Protein AF-A0A836V1P6-F1 (afdb_monomer_lite)

Sequence (192 aa):
MSDQKVSFDSQIVNLNKYHKATKEAEIKKLKDGQREATKVSDLDTYDKNQEEIDKLEKEEPVKTVETESQPPEISAWITKNPWFNDANDERGGVAEGVWKSCLNKNPTWTNSQVLAHVDSRIESLYPTTPTNPRRSQSNLSENNTSTTRRSNKGLTMNDLTAEERDNWNSFGSELFKTEAEFLKAVSATRGK

pLDDT: mean 70.01, std 13.61, range [39.16, 90.75]

Radius of gyration: 32.18 Å; chains: 1; bounding box: 50×69×87 Å

Structure (mmCIF, N/CA/C/O backbone):
data_AF-A0A836V1P6-F1
#
_entry.id   AF-A0A836V1P6-F1
#
loop_
_atom_site.group_PDB
_atom_site.id
_atom_site.type_symbol
_atom_site.label_atom_id
_atom_site.label_alt_id
_atom_site.label_comp_id
_atom_site.label_asym_id
_atom_site.label_entity_id
_atom_site.label_seq_id
_atom_site.pdbx_PDB_ins_code
_atom_site.Cartn_x
_atom_site.Cartn_y
_atom_site.Cartn_z
_atom_site.occupancy
_atom_site.B_iso_or_equiv
_atom_site.auth_seq_id
_atom_site.auth_comp_id
_atom_site.auth_asym_id
_atom_site.auth_atom_id
_atom_site.pdbx_PDB_model_num
ATOM 1 N N . MET A 1 1 ? 23.128 -3.255 -2.909 1.00 42.56 1 MET A N 1
ATOM 2 C CA . MET A 1 1 ? 22.657 -2.973 -1.531 1.00 42.56 1 MET A CA 1
ATOM 3 C C . MET A 1 1 ? 21.521 -1.932 -1.499 1.00 42.56 1 MET A C 1
ATOM 5 O O . MET A 1 1 ? 21.343 -1.275 -0.483 1.00 42.56 1 MET A O 1
ATOM 9 N N . SER A 1 2 ? 20.713 -1.804 -2.565 1.00 48.88 2 SER A N 1
ATOM 10 C CA . SER A 1 2 ? 19.691 -0.741 -2.673 1.00 48.88 2 SER A CA 1
ATOM 11 C C . SER A 1 2 ? 18.248 -1.263 -2.780 1.00 48.88 2 SER A C 1
ATOM 13 O O . SER A 1 2 ? 17.324 -0.505 -2.511 1.00 48.88 2 SER A O 1
ATOM 15 N N . ASP A 1 3 ? 18.041 -2.557 -3.060 1.00 43.34 3 ASP A N 1
ATOM 16 C CA . ASP A 1 3 ? 16.702 -3.176 -3.139 1.00 43.34 3 ASP A CA 1
ATOM 17 C C . ASP A 1 3 ? 16.054 -3.435 -1.766 1.00 43.34 3 ASP A C 1
ATOM 19 O O . ASP A 1 3 ? 14.832 -3.450 -1.644 1.00 43.34 3 ASP A O 1
ATOM 23 N N . GLN A 1 4 ? 16.848 -3.557 -0.694 1.00 39.50 4 GLN A N 1
ATOM 24 C CA . GLN A 1 4 ? 16.314 -3.736 0.666 1.00 39.50 4 GLN A CA 1
ATOM 25 C C . GLN A 1 4 ? 15.655 -2.470 1.232 1.00 39.50 4 GLN A C 1
ATOM 27 O O . GLN A 1 4 ? 14.747 -2.583 2.048 1.00 39.50 4 GLN A O 1
ATOM 32 N N . LYS A 1 5 ? 16.064 -1.269 0.797 1.00 44.66 5 LYS A N 1
ATOM 33 C CA . LYS A 1 5 ? 15.485 -0.012 1.305 1.00 44.66 5 LYS A CA 1
ATOM 34 C C . LYS A 1 5 ? 14.089 0.268 0.738 1.00 44.66 5 LYS A C 1
ATOM 36 O O . LYS A 1 5 ? 13.222 0.712 1.474 1.00 44.66 5 LYS A O 1
ATOM 41 N N . VAL A 1 6 ? 13.835 -0.078 -0.529 1.00 46.75 6 VAL A N 1
ATOM 42 C CA . VAL A 1 6 ? 12.521 0.127 -1.174 1.00 46.75 6 VAL A CA 1
ATOM 43 C C . VAL A 1 6 ? 11.456 -0.821 -0.607 1.00 46.75 6 VAL A C 1
ATOM 45 O O . VAL A 1 6 ? 10.314 -0.414 -0.402 1.00 46.75 6 VAL A O 1
ATOM 48 N N . SER A 1 7 ? 11.847 -2.059 -0.275 1.00 47.28 7 SER A N 1
ATOM 49 C CA . SER A 1 7 ? 11.008 -2.986 0.495 1.00 47.28 7 SER A CA 1
ATOM 50 C C . SER A 1 7 ? 10.706 -2.443 1.890 1.00 47.28 7 SER A C 1
ATOM 52 O O . SER A 1 7 ? 9.590 -2.602 2.362 1.00 47.28 7 SER A O 1
ATOM 54 N N . PHE A 1 8 ? 11.677 -1.802 2.544 1.00 41.00 8 PHE A N 1
ATOM 55 C CA . PHE A 1 8 ? 11.534 -1.311 3.911 1.00 41.00 8 PHE A CA 1
ATOM 56 C C . PHE A 1 8 ? 10.591 -0.109 4.001 1.00 41.00 8 PHE A C 1
ATOM 58 O O . PHE A 1 8 ? 9.704 -0.116 4.843 1.00 41.00 8 PHE A O 1
ATOM 65 N N . ASP A 1 9 ? 10.691 0.864 3.094 1.00 50.38 9 ASP A N 1
ATOM 66 C CA . ASP A 1 9 ? 9.803 2.036 3.106 1.00 50.38 9 ASP A CA 1
ATOM 67 C C . ASP A 1 9 ? 8.351 1.659 2.767 1.00 50.38 9 ASP A C 1
ATOM 69 O O . ASP A 1 9 ? 7.416 2.107 3.431 1.00 50.38 9 ASP A O 1
ATOM 73 N N . SER A 1 10 ? 8.141 0.763 1.793 1.00 57.38 10 SER A N 1
ATOM 74 C CA . SER A 1 10 ? 6.805 0.224 1.487 1.00 57.38 10 SER A CA 1
ATOM 75 C C . SER A 1 10 ? 6.254 -0.619 2.643 1.00 57.38 10 SER A C 1
ATOM 77 O O . SER A 1 10 ? 5.077 -0.516 2.996 1.00 57.38 10 SER A O 1
ATOM 79 N N . GLN A 1 11 ? 7.114 -1.405 3.292 1.00 51.62 11 GLN A N 1
ATOM 80 C CA . GLN A 1 11 ? 6.760 -2.182 4.473 1.00 51.62 11 GLN A CA 1
ATOM 81 C C . GLN A 1 11 ? 6.433 -1.277 5.664 1.00 51.62 11 GLN A C 1
ATOM 83 O O . GLN A 1 11 ? 5.465 -1.565 6.349 1.00 51.62 11 GLN A O 1
ATOM 88 N N . ILE A 1 12 ? 7.133 -0.156 5.868 1.00 59.44 12 ILE A N 1
ATOM 89 C CA . ILE A 1 12 ? 6.812 0.841 6.901 1.00 59.44 12 ILE A CA 1
ATOM 90 C C . ILE A 1 12 ? 5.464 1.503 6.619 1.00 59.44 12 ILE A C 1
ATOM 92 O O . ILE A 1 12 ? 4.644 1.619 7.524 1.00 59.44 12 ILE A O 1
ATOM 96 N N . VAL A 1 13 ? 5.190 1.907 5.376 1.00 63.31 13 VAL A N 1
ATOM 97 C CA . VAL A 1 13 ? 3.904 2.530 5.018 1.00 63.31 13 VAL A CA 1
ATOM 98 C C . VAL A 1 13 ? 2.746 1.546 5.208 1.00 63.31 13 VAL A C 1
ATOM 100 O O . VAL A 1 13 ? 1.712 1.908 5.774 1.00 63.31 13 VAL A O 1
ATOM 103 N N . ASN A 1 14 ? 2.922 0.291 4.794 1.00 69.06 14 ASN A N 1
ATOM 104 C CA . ASN A 1 14 ? 1.918 -0.756 4.985 1.00 69.06 14 ASN A CA 1
ATOM 105 C C . ASN A 1 14 ? 1.753 -1.134 6.461 1.00 69.06 14 ASN A C 1
ATOM 107 O O . ASN A 1 14 ? 0.630 -1.354 6.910 1.00 69.06 14 ASN A O 1
ATOM 111 N N . LEU A 1 15 ? 2.841 -1.146 7.229 1.00 64.06 15 LEU A N 1
ATOM 112 C CA . LEU A 1 15 ? 2.825 -1.409 8.663 1.00 64.06 15 LEU A CA 1
ATOM 113 C C . LEU A 1 15 ? 2.129 -0.270 9.420 1.00 64.06 15 LEU A C 1
ATOM 115 O O . LEU A 1 15 ? 1.276 -0.531 10.258 1.00 64.06 15 LEU A O 1
ATOM 119 N N . ASN A 1 16 ? 2.381 0.988 9.056 1.00 70.06 16 ASN A N 1
ATOM 120 C CA . ASN A 1 16 ? 1.680 2.149 9.609 1.00 70.06 16 ASN A CA 1
ATOM 121 C C . ASN A 1 16 ? 0.180 2.119 9.280 1.00 70.06 16 ASN A C 1
ATOM 123 O O . ASN A 1 16 ? -0.645 2.404 10.148 1.00 70.06 16 ASN A O 1
ATOM 127 N N . LYS A 1 17 ? -0.196 1.725 8.053 1.00 70.31 17 LYS A N 1
ATOM 128 C CA . LYS A 1 17 ? -1.606 1.500 7.684 1.00 70.31 17 LYS A CA 1
ATOM 129 C C . LYS A 1 17 ? -2.234 0.376 8.505 1.00 70.31 17 LYS A C 1
ATOM 131 O O . LYS A 1 17 ? -3.354 0.541 8.980 1.00 70.31 17 LYS A O 1
ATOM 136 N N . TYR A 1 18 ? -1.520 -0.732 8.695 1.00 69.12 18 TYR A N 1
ATOM 137 C CA . TYR A 1 18 ? -1.975 -1.847 9.519 1.00 69.12 18 TYR A CA 1
ATOM 138 C C . TYR A 1 18 ? -2.174 -1.419 10.978 1.00 69.12 18 TYR A C 1
ATOM 140 O O . TYR A 1 18 ? -3.260 -1.612 11.509 1.00 69.12 18 TYR A O 1
ATOM 148 N N . HIS A 1 19 ? -1.193 -0.748 11.591 1.00 72.44 19 HIS A N 1
ATOM 149 C CA . HIS A 1 19 ? -1.292 -0.235 12.961 1.00 72.44 19 HIS A CA 1
ATOM 150 C C . HIS A 1 19 ? -2.437 0.763 13.139 1.00 72.44 19 HIS A C 1
ATOM 152 O O . HIS A 1 19 ? -3.154 0.716 14.138 1.00 72.44 19 HIS A O 1
ATOM 158 N N . LYS A 1 20 ? -2.655 1.646 12.157 1.00 75.00 20 LYS A N 1
ATOM 159 C CA . LYS A 1 20 ? -3.799 2.561 12.169 1.00 75.00 20 LYS A CA 1
ATOM 160 C C . LYS A 1 20 ? -5.123 1.794 12.111 1.00 75.00 20 LYS A C 1
ATOM 162 O O . LYS A 1 20 ? -6.006 2.056 12.920 1.00 75.00 20 LYS A O 1
ATOM 167 N N . ALA A 1 21 ? -5.239 0.813 11.216 1.00 73.75 21 ALA A N 1
ATOM 168 C CA . ALA A 1 21 ? -6.447 0.004 11.072 1.00 73.75 21 ALA A CA 1
ATOM 169 C C . ALA A 1 21 ? -6.738 -0.859 12.314 1.00 73.75 21 ALA A C 1
ATOM 171 O O . ALA A 1 21 ? -7.895 -0.975 12.720 1.00 73.75 21 ALA A O 1
ATOM 172 N N . THR A 1 22 ? -5.716 -1.439 12.954 1.00 76.50 22 THR A N 1
ATOM 173 C CA . THR A 1 22 ? -5.892 -2.212 14.194 1.00 76.50 22 THR A CA 1
ATOM 174 C C . THR A 1 22 ? -6.332 -1.320 15.346 1.00 76.50 22 THR A C 1
ATOM 176 O O . THR A 1 22 ? -7.266 -1.672 16.061 1.00 76.50 22 THR A O 1
ATOM 179 N N . LYS A 1 23 ? -5.725 -0.135 15.471 1.00 80.00 23 LYS A N 1
ATOM 180 C CA . LYS A 1 23 ? -6.075 0.858 16.489 1.00 80.00 23 LYS A CA 1
ATOM 181 C C . LYS A 1 23 ? -7.509 1.366 16.319 1.00 80.00 23 LYS A C 1
ATOM 183 O O . LYS A 1 23 ? -8.264 1.427 17.282 1.00 80.00 23 LYS A O 1
ATOM 188 N N . GLU A 1 24 ? -7.919 1.670 15.088 1.00 81.12 24 GLU A N 1
ATOM 189 C CA . GLU A 1 24 ? -9.301 2.060 14.778 1.00 81.12 24 GLU A CA 1
ATOM 190 C C . GLU A 1 24 ? -10.302 0.937 15.096 1.00 81.12 24 GLU A C 1
ATOM 192 O O . GLU A 1 24 ? -11.375 1.201 15.645 1.00 81.12 24 GLU A O 1
ATOM 197 N N . ALA A 1 25 ? -9.956 -0.320 14.798 1.00 81.81 25 ALA A N 1
ATOM 198 C CA . ALA A 1 25 ? -10.795 -1.471 15.128 1.00 81.81 25 ALA A CA 1
ATOM 199 C C . ALA A 1 25 ? -10.933 -1.683 16.646 1.00 81.81 25 ALA A C 1
ATOM 201 O O . ALA A 1 25 ? -12.008 -2.052 17.119 1.00 81.81 25 ALA A O 1
ATOM 202 N N . GLU A 1 26 ? -9.871 -1.438 17.409 1.00 83.50 26 GLU A N 1
ATOM 203 C CA . GLU A 1 26 ? -9.852 -1.564 18.867 1.00 83.50 26 GLU A CA 1
ATOM 204 C C . GLU A 1 26 ? -10.645 -0.444 19.551 1.00 83.50 26 GLU A C 1
ATOM 206 O O . GLU A 1 26 ? -11.535 -0.728 20.352 1.00 83.50 26 GLU A O 1
ATOM 211 N N . ILE A 1 27 ? -10.457 0.810 19.123 1.00 86.25 27 ILE A N 1
ATOM 212 C CA . ILE A 1 27 ? -11.280 1.948 19.569 1.00 86.25 27 ILE A CA 1
ATOM 213 C C . ILE A 1 27 ? -12.761 1.692 19.273 1.00 86.25 27 ILE A C 1
ATOM 215 O O . ILE A 1 27 ? -13.625 1.999 20.094 1.00 86.25 27 ILE A O 1
ATOM 219 N N . LYS A 1 28 ? -13.084 1.109 18.112 1.00 88.38 28 LYS A N 1
ATOM 220 C CA . LYS A 1 28 ? -14.469 0.769 17.769 1.00 88.38 28 LYS A CA 1
ATOM 221 C C . LYS A 1 28 ? -15.060 -0.255 18.742 1.00 88.38 28 LYS A C 1
ATOM 223 O O . LYS A 1 28 ? -16.174 -0.045 19.210 1.00 88.38 28 LYS A O 1
ATOM 228 N N . LYS A 1 29 ? -14.314 -1.310 19.090 1.00 87.50 29 LYS A N 1
ATOM 229 C CA . LYS A 1 29 ? -14.752 -2.306 20.083 1.00 87.50 29 LYS A CA 1
ATOM 230 C C . LYS A 1 29 ? -14.987 -1.681 21.458 1.00 87.50 29 LYS A C 1
ATOM 232 O O . LYS A 1 29 ? -16.004 -1.971 22.079 1.00 87.50 29 LYS A O 1
ATOM 237 N N . LEU A 1 30 ? -14.092 -0.800 21.905 1.00 87.12 30 LEU A N 1
ATOM 238 C CA . LEU A 1 30 ? -14.241 -0.099 23.184 1.00 87.12 30 LEU A CA 1
ATOM 239 C C . LEU A 1 30 ? -15.463 0.831 23.183 1.00 87.12 30 LEU A C 1
ATOM 241 O O . LEU A 1 30 ? -16.217 0.851 24.152 1.00 87.12 30 LEU A O 1
ATOM 245 N N . LYS A 1 31 ? -15.734 1.530 22.071 1.00 88.50 31 LYS A N 1
ATOM 246 C CA . LYS A 1 31 ? -16.947 2.354 21.901 1.00 88.50 31 LYS A CA 1
ATOM 247 C C . LYS A 1 31 ? -18.231 1.522 21.891 1.00 88.50 31 LYS A C 1
ATOM 249 O O . LYS A 1 31 ? -19.251 1.968 22.417 1.00 88.50 31 LYS A O 1
ATOM 254 N N . ASP A 1 32 ? -18.203 0.327 21.311 1.00 88.94 32 ASP A N 1
ATOM 255 C CA . ASP A 1 32 ? -19.335 -0.601 21.372 1.00 88.94 32 ASP A CA 1
ATOM 256 C C . ASP A 1 32 ? -19.550 -1.103 22.814 1.00 88.94 32 ASP A C 1
ATOM 258 O O . ASP A 1 32 ? -20.680 -1.076 23.305 1.00 88.94 32 ASP A O 1
ATOM 262 N N . GLY A 1 33 ? -18.470 -1.417 23.539 1.00 84.75 33 GLY A N 1
ATOM 263 C CA . GLY A 1 33 ? -18.502 -1.753 24.967 1.00 84.75 33 GLY A CA 1
ATOM 264 C C . GLY A 1 33 ? -19.035 -0.618 25.851 1.00 84.75 33 GLY A C 1
ATOM 265 O O . GLY A 1 33 ? -19.834 -0.864 26.752 1.00 84.75 33 GLY A O 1
ATOM 266 N N . GLN A 1 34 ? -18.698 0.642 25.555 1.00 87.44 34 GLN A N 1
ATOM 267 C CA . GLN A 1 34 ? -19.295 1.806 26.225 1.00 87.44 34 GLN A CA 1
ATOM 268 C C . GLN A 1 34 ? -20.806 1.872 26.017 1.00 87.44 34 GLN A C 1
ATOM 270 O O . GLN A 1 34 ? -21.544 2.112 26.967 1.00 87.44 34 GLN A O 1
ATOM 275 N N . ARG A 1 35 ? -21.288 1.628 24.792 1.00 87.12 35 ARG A N 1
ATOM 276 C CA . ARG A 1 35 ? -22.732 1.620 24.504 1.00 87.12 35 ARG A CA 1
ATOM 277 C C . ARG A 1 35 ? -23.457 0.520 25.273 1.00 87.12 35 ARG A C 1
ATOM 279 O O . ARG A 1 35 ? -24.616 0.710 25.635 1.00 87.12 35 ARG A O 1
ATOM 286 N N . GLU A 1 36 ? -22.817 -0.622 25.499 1.00 87.25 36 GLU A N 1
ATOM 287 C CA . GLU A 1 36 ? -23.360 -1.699 26.331 1.00 87.25 36 GLU A CA 1
ATOM 288 C C . GLU A 1 36 ? -23.355 -1.328 27.817 1.00 87.25 36 GLU A C 1
ATOM 290 O O . GLU A 1 36 ? -24.392 -1.449 28.470 1.00 87.25 36 GLU A O 1
ATOM 295 N N . ALA A 1 37 ? -22.254 -0.769 28.318 1.00 86.00 37 ALA A N 1
ATOM 296 C CA . ALA A 1 37 ? -22.139 -0.255 29.681 1.00 86.00 37 ALA A CA 1
ATOM 297 C C . ALA A 1 37 ? -23.210 0.807 29.992 1.00 86.00 37 ALA A C 1
ATOM 299 O O . ALA A 1 37 ? -23.892 0.727 31.013 1.00 86.00 37 ALA A O 1
ATOM 300 N N . THR A 1 38 ? -23.467 1.739 29.065 1.00 86.44 38 THR A N 1
ATOM 301 C CA . THR A 1 38 ? -24.538 2.740 29.207 1.00 86.44 38 THR A CA 1
ATOM 302 C C . THR A 1 38 ? -25.929 2.101 29.267 1.00 86.44 38 THR A C 1
ATOM 304 O O . THR A 1 38 ? -26.783 2.581 30.007 1.00 86.44 38 THR A O 1
ATOM 307 N N . LYS A 1 39 ? -26.182 1.006 28.531 1.00 88.44 39 LYS A N 1
ATOM 308 C CA . LYS A 1 39 ? -27.478 0.297 28.577 1.00 88.44 39 LYS A CA 1
ATOM 309 C C . L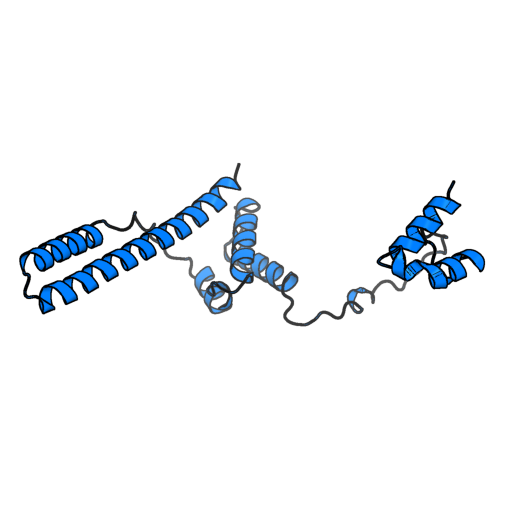YS A 1 39 ? -27.719 -0.390 29.917 1.00 88.44 39 LYS A C 1
ATOM 311 O O . LYS A 1 39 ? -28.860 -0.448 30.365 1.00 88.44 39 LYS A O 1
ATOM 316 N N . VAL A 1 40 ? -26.664 -0.922 30.530 1.00 90.75 40 VAL A N 1
ATOM 317 C CA . VAL A 1 40 ? -26.725 -1.592 31.841 1.00 90.75 40 VAL A CA 1
ATOM 318 C C . VAL A 1 40 ? -26.529 -0.589 32.991 1.00 90.75 40 VAL A C 1
ATOM 320 O O . VAL A 1 40 ? -26.672 -0.940 34.157 1.00 90.75 40 VAL A O 1
ATOM 323 N N . SER A 1 41 ? -26.295 0.688 32.666 1.00 89.31 41 SER A N 1
ATOM 324 C CA . SER A 1 41 ? -26.022 1.769 33.616 1.00 89.31 41 SER A CA 1
ATOM 325 C C . SER A 1 41 ? -24.785 1.510 34.491 1.00 89.31 41 SER A C 1
ATOM 327 O O . SER A 1 41 ? -24.714 1.968 35.632 1.00 89.31 41 SER A O 1
ATOM 329 N N . ASP A 1 42 ? -23.811 0.782 33.944 1.00 89.94 42 ASP A N 1
ATOM 330 C CA . ASP A 1 42 ? -22.525 0.487 34.570 1.00 89.94 42 ASP A CA 1
ATOM 331 C C . ASP A 1 42 ? -21.532 1.612 34.239 1.00 89.94 42 ASP A C 1
ATOM 333 O O . ASP A 1 42 ? -20.947 1.671 33.157 1.00 89.94 42 ASP A O 1
ATOM 337 N N . LEU A 1 43 ? -21.393 2.553 35.173 1.00 86.12 43 LEU A N 1
ATOM 338 C CA . LEU A 1 43 ? -20.515 3.716 35.019 1.00 86.12 43 LEU A CA 1
ATOM 339 C C . LEU A 1 43 ? -19.029 3.350 35.132 1.00 86.12 43 LEU A C 1
ATOM 341 O O . LEU A 1 43 ? -18.199 3.966 34.474 1.00 86.12 43 LEU A O 1
ATOM 345 N N . ASP A 1 44 ? -18.691 2.318 35.907 1.00 88.31 44 ASP A N 1
ATOM 346 C CA . ASP A 1 44 ? -17.298 1.939 36.164 1.00 88.31 44 ASP A CA 1
ATOM 347 C C . ASP A 1 44 ? -16.655 1.317 34.912 1.00 88.31 44 ASP A C 1
ATOM 349 O O . ASP A 1 44 ? -15.508 1.602 34.566 1.00 88.31 44 ASP A O 1
ATOM 353 N N . THR A 1 45 ? -17.411 0.508 34.165 1.00 83.56 45 THR A N 1
ATOM 354 C CA . THR A 1 45 ? -16.958 -0.010 32.860 1.00 83.56 45 THR A CA 1
ATOM 355 C C . THR A 1 45 ? -16.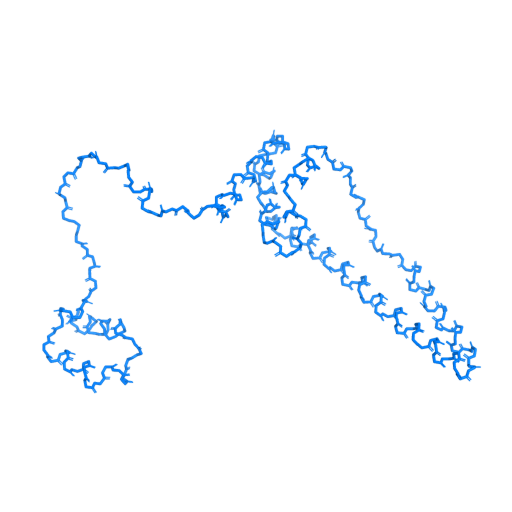940 1.062 31.772 1.00 83.56 45 THR A C 1
ATOM 357 O O . THR A 1 45 ? -16.069 1.031 30.901 1.00 83.56 45 THR A O 1
ATOM 360 N N . TYR A 1 46 ? -17.856 2.031 31.822 1.00 88.25 46 TYR A N 1
ATOM 361 C CA . TYR A 1 46 ? -17.860 3.161 30.895 1.00 88.25 46 TYR A CA 1
ATOM 362 C C . TYR A 1 46 ? -16.598 4.020 31.046 1.00 88.25 46 TYR A C 1
ATOM 364 O O . TYR A 1 46 ? -15.924 4.287 30.046 1.00 88.25 46 TYR A O 1
ATOM 372 N N . ASP A 1 47 ? -16.253 4.388 32.284 1.00 88.19 47 ASP A N 1
ATOM 373 C CA . ASP A 1 47 ? -15.081 5.212 32.592 1.00 88.19 47 ASP A CA 1
ATOM 374 C C . ASP A 1 47 ? -13.780 4.484 32.219 1.00 88.19 47 ASP A C 1
ATOM 376 O O . ASP A 1 47 ? -12.920 5.062 31.555 1.00 88.19 47 ASP A O 1
ATOM 380 N N . LYS A 1 48 ? -13.674 3.179 32.516 1.00 90.12 48 LYS A N 1
ATOM 381 C CA . LYS A 1 48 ? -12.530 2.343 32.097 1.00 90.12 48 LYS A CA 1
ATOM 382 C C . LYS A 1 48 ? -12.351 2.313 30.580 1.00 90.12 48 LYS A C 1
ATOM 384 O O . LYS A 1 48 ? -11.249 2.545 30.087 1.00 90.12 48 LYS A O 1
ATOM 389 N N . ASN A 1 49 ? -13.433 2.076 29.836 1.00 86.88 49 ASN A N 1
ATOM 390 C CA . ASN A 1 49 ? -13.380 2.066 28.375 1.00 86.88 49 ASN A CA 1
ATOM 391 C C . ASN A 1 49 ? -13.027 3.454 27.814 1.00 86.88 49 ASN A C 1
ATOM 393 O O . ASN A 1 49 ? -12.339 3.540 26.798 1.00 86.88 49 ASN A O 1
ATOM 397 N N . GLN A 1 50 ? -13.466 4.540 28.466 1.00 87.88 50 GLN A N 1
ATOM 398 C CA . GLN A 1 50 ? -13.118 5.903 28.057 1.00 87.88 50 GLN A CA 1
ATOM 399 C C . GLN A 1 50 ? -11.632 6.195 28.273 1.00 87.88 50 GLN A C 1
ATOM 401 O O . GLN A 1 50 ? -10.981 6.716 27.372 1.00 87.88 50 GLN A O 1
ATOM 406 N N . GLU A 1 51 ? -11.074 5.822 29.425 1.00 89.88 51 GLU A N 1
ATOM 407 C CA . GLU A 1 51 ? -9.640 5.969 29.685 1.00 89.88 51 GLU A CA 1
ATOM 408 C C . GLU A 1 51 ? -8.786 5.184 28.684 1.00 89.88 51 GLU A C 1
ATOM 410 O O . GLU A 1 51 ? -7.708 5.634 28.294 1.00 89.88 51 GLU A O 1
ATOM 415 N N . GLU A 1 52 ? -9.246 4.004 28.270 1.00 85.50 52 GLU A N 1
ATOM 416 C CA . GLU A 1 52 ? -8.535 3.159 27.313 1.00 85.50 52 GLU A CA 1
ATOM 417 C C . GLU A 1 52 ? -8.606 3.720 25.886 1.00 85.50 52 GLU A C 1
ATOM 419 O O . GLU A 1 52 ? -7.592 3.740 25.187 1.00 85.50 52 GLU A O 1
ATOM 424 N N . ILE A 1 53 ? -9.748 4.296 25.490 1.00 86.31 53 ILE A N 1
ATOM 425 C CA . ILE A 1 53 ? -9.864 5.073 24.245 1.00 86.31 53 ILE A CA 1
ATOM 426 C C . ILE A 1 53 ? -8.925 6.280 24.278 1.00 86.31 53 ILE A C 1
ATOM 428 O O . ILE A 1 53 ? -8.186 6.487 23.319 1.00 86.31 53 ILE A O 1
ATOM 432 N N . ASP A 1 54 ? -8.904 7.043 25.371 1.00 86.12 54 ASP A N 1
ATOM 433 C CA . ASP A 1 54 ? -8.053 8.228 25.505 1.00 86.12 54 ASP A CA 1
ATOM 434 C C . ASP A 1 54 ? -6.560 7.867 25.477 1.00 86.12 54 ASP A C 1
ATOM 436 O O . ASP A 1 54 ? -5.753 8.607 24.908 1.00 86.12 54 ASP A O 1
ATOM 440 N N . LYS A 1 55 ? -6.172 6.735 26.080 1.00 85.75 55 LYS A N 1
ATOM 441 C CA . LYS A 1 55 ? -4.800 6.203 26.013 1.00 85.75 55 LYS A CA 1
ATOM 442 C C . LYS A 1 55 ? -4.438 5.814 24.590 1.00 85.75 55 LYS A C 1
ATOM 444 O O . LYS A 1 55 ? -3.402 6.260 24.104 1.00 85.75 55 LYS A O 1
ATOM 449 N N . LEU A 1 56 ? -5.301 5.053 23.917 1.00 80.75 56 LEU A N 1
ATOM 450 C CA . LEU A 1 56 ? -5.085 4.686 22.525 1.00 80.75 56 LEU A CA 1
ATOM 451 C C . LEU A 1 56 ? -4.994 5.950 21.669 1.00 80.75 56 LEU A C 1
ATOM 453 O O . LEU A 1 56 ? -4.008 6.116 20.970 1.00 80.75 56 LEU A O 1
ATOM 457 N N . GLU A 1 57 ? -5.923 6.901 21.746 1.00 79.00 57 GLU A N 1
ATOM 458 C CA . GLU A 1 57 ? -5.864 8.144 20.962 1.00 79.00 57 GLU A CA 1
ATOM 459 C C . GLU A 1 57 ? -4.594 8.974 21.233 1.00 79.00 57 GLU A C 1
ATOM 461 O O . GLU A 1 57 ? -4.012 9.490 20.275 1.00 79.00 57 GLU A O 1
ATOM 466 N N . LYS A 1 58 ? -4.111 9.032 22.485 1.00 77.88 58 LYS A N 1
ATOM 467 C CA . LYS A 1 58 ? -2.864 9.725 22.869 1.00 77.88 58 LYS A CA 1
ATOM 468 C C . LYS A 1 58 ? -1.578 9.004 22.477 1.00 77.88 58 LYS A C 1
ATOM 470 O O . LYS A 1 58 ? -0.545 9.666 22.398 1.00 77.88 58 LYS A O 1
ATOM 475 N N . GLU A 1 59 ? -1.601 7.695 22.232 1.00 70.75 59 GLU A N 1
ATOM 476 C CA . GLU A 1 59 ? -0.475 7.009 21.594 1.00 70.75 59 GLU A CA 1
ATOM 477 C C . GLU A 1 59 ? -0.351 7.521 20.153 1.00 70.75 59 GLU A C 1
ATOM 479 O O . GLU A 1 59 ? -0.990 7.012 19.228 1.00 70.75 59 GLU A O 1
ATOM 484 N N . GLU A 1 60 ? 0.409 8.604 19.973 1.00 55.78 60 GLU A N 1
ATOM 485 C CA . GLU A 1 60 ? 0.603 9.253 18.680 1.00 55.78 60 GLU A CA 1
ATOM 486 C C . GLU A 1 60 ? 1.013 8.228 17.612 1.00 55.78 60 GLU A C 1
ATOM 488 O O . GLU A 1 60 ? 1.822 7.331 17.881 1.00 55.78 60 GLU A O 1
ATOM 493 N N . PRO A 1 61 ? 0.493 8.346 16.375 1.00 54.22 61 PRO A N 1
ATOM 494 C CA . PRO A 1 61 ? 1.034 7.569 15.276 1.00 54.22 61 PRO A CA 1
ATOM 495 C C . PRO A 1 61 ? 2.523 7.899 15.163 1.00 54.22 61 PRO A C 1
ATOM 497 O O . PRO A 1 61 ? 2.896 9.070 15.104 1.00 54.22 61 PRO A O 1
ATOM 500 N N . VAL A 1 62 ? 3.365 6.862 15.141 1.00 50.16 62 VAL A N 1
ATOM 501 C CA . VAL A 1 62 ? 4.797 6.951 14.830 1.00 50.16 62 VAL A CA 1
ATOM 502 C C . VAL A 1 62 ? 4.989 7.998 13.735 1.00 50.16 62 VAL A C 1
ATOM 504 O O . VAL A 1 62 ? 4.464 7.804 12.639 1.00 50.16 62 VAL A O 1
ATOM 507 N N . LYS A 1 63 ? 5.662 9.110 14.082 1.00 44.19 63 LYS A N 1
ATOM 508 C CA . LYS A 1 63 ? 5.944 10.286 13.240 1.00 44.19 63 LYS A CA 1
ATOM 509 C C . LYS A 1 63 ? 5.716 9.998 11.757 1.00 44.19 63 LYS A C 1
ATOM 511 O O . LYS A 1 63 ? 6.565 9.398 11.098 1.00 44.19 63 LYS A O 1
ATOM 516 N N . THR A 1 64 ? 4.580 10.445 11.230 1.00 45.09 64 THR A N 1
ATOM 517 C CA . THR A 1 64 ? 4.434 10.641 9.791 1.00 45.09 64 THR A CA 1
ATOM 518 C C . THR A 1 64 ? 5.567 11.557 9.362 1.00 45.09 64 THR A C 1
ATOM 520 O O . THR A 1 64 ? 5.625 12.703 9.803 1.00 45.09 64 THR A O 1
ATOM 523 N N . VAL A 1 65 ? 6.495 11.035 8.562 1.00 45.16 65 VAL A N 1
ATOM 524 C CA . VAL A 1 65 ? 7.489 11.850 7.868 1.00 45.16 65 VAL A CA 1
ATOM 525 C C . VAL A 1 65 ? 6.694 12.892 7.087 1.00 45.16 65 VAL A C 1
ATOM 527 O O . VAL A 1 65 ? 5.909 12.536 6.206 1.00 45.16 65 VAL A O 1
ATOM 530 N N . GLU A 1 66 ? 6.813 14.157 7.492 1.00 42.78 66 GLU A N 1
ATOM 531 C CA . GLU A 1 66 ? 6.281 15.297 6.757 1.00 42.78 66 GLU A CA 1
ATOM 532 C C . GLU A 1 66 ? 6.668 15.131 5.292 1.00 42.78 66 GLU A C 1
ATOM 534 O O . GLU A 1 66 ? 7.841 14.995 4.946 1.00 42.78 66 GLU A O 1
ATOM 539 N N . THR A 1 67 ? 5.657 15.071 4.432 1.00 45.12 67 THR A N 1
ATOM 540 C CA . THR A 1 67 ? 5.856 15.116 2.992 1.00 45.12 67 THR A CA 1
ATOM 541 C C . THR A 1 67 ? 6.400 16.502 2.686 1.00 45.12 67 THR A C 1
ATOM 543 O O . THR A 1 67 ? 5.650 17.476 2.666 1.00 45.12 67 THR A O 1
ATOM 546 N N . GLU A 1 68 ? 7.720 16.597 2.524 1.00 45.97 68 GLU A N 1
ATOM 547 C CA . GLU A 1 68 ? 8.388 17.773 1.982 1.00 45.97 68 GLU A CA 1
ATOM 548 C C . GLU A 1 68 ? 7.600 18.255 0.760 1.00 45.97 68 GLU A C 1
ATOM 550 O O . GLU A 1 68 ? 7.286 17.465 -0.134 1.00 45.97 68 GLU A O 1
ATOM 555 N N . SER A 1 69 ? 7.231 19.539 0.768 1.00 47.44 69 SER A N 1
ATOM 556 C CA . SER A 1 69 ? 6.518 20.241 -0.302 1.00 47.44 69 SER A CA 1
ATOM 557 C C . SER A 1 69 ? 6.917 19.711 -1.683 1.00 47.44 69 SER A C 1
ATOM 559 O O . SER A 1 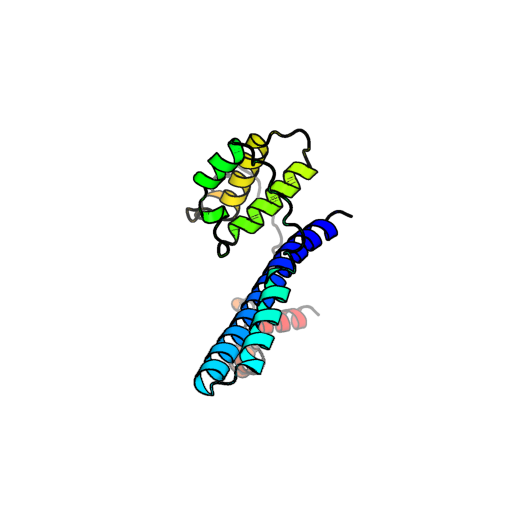69 ? 7.999 20.026 -2.180 1.00 47.44 69 SER A O 1
ATOM 561 N N . GLN A 1 70 ? 6.045 18.911 -2.306 1.00 57.50 70 GLN A N 1
ATOM 562 C CA . GLN A 1 70 ? 6.314 18.333 -3.619 1.00 57.50 70 GLN A CA 1
ATOM 563 C C . GLN A 1 70 ? 6.620 19.452 -4.632 1.00 57.50 70 GLN A C 1
ATOM 565 O O . GLN A 1 70 ? 5.873 20.433 -4.701 1.00 57.50 70 GLN A O 1
ATOM 570 N N . PRO A 1 71 ? 7.689 19.322 -5.441 1.00 64.50 71 PRO A N 1
ATOM 571 C CA . PRO A 1 71 ? 7.989 20.260 -6.513 1.00 64.50 71 PRO A CA 1
ATOM 572 C C . PRO A 1 71 ? 6.768 20.484 -7.426 1.00 64.50 71 PRO A C 1
ATOM 574 O O . PRO A 1 71 ? 6.087 19.513 -7.771 1.00 64.50 71 PRO A O 1
ATOM 577 N N . PRO A 1 72 ? 6.507 21.724 -7.884 1.00 69.31 72 PRO A N 1
ATOM 578 C CA . PRO A 1 72 ? 5.319 22.054 -8.683 1.00 69.31 72 PRO A CA 1
ATOM 579 C C . PRO A 1 72 ? 5.244 21.291 -10.017 1.00 69.31 72 PRO A C 1
ATOM 581 O O . PRO A 1 72 ? 4.169 21.111 -10.582 1.00 69.31 72 PRO A O 1
ATOM 584 N N . GLU A 1 73 ? 6.379 20.804 -10.523 1.00 67.81 73 GLU A N 1
ATOM 585 C CA . GLU A 1 73 ? 6.433 19.964 -11.724 1.00 67.81 73 GLU A CA 1
ATOM 586 C C . GLU A 1 73 ? 5.770 18.595 -11.506 1.00 67.81 73 GLU A C 1
ATOM 588 O O . GLU A 1 73 ? 5.106 18.071 -12.399 1.00 67.81 73 GLU A O 1
ATOM 593 N N . ILE A 1 74 ? 5.906 18.036 -10.300 1.00 66.69 74 ILE A N 1
ATOM 594 C CA . ILE A 1 74 ? 5.369 16.718 -9.951 1.00 66.69 74 ILE A CA 1
ATOM 595 C C . ILE A 1 74 ? 3.856 16.814 -9.740 1.00 66.69 74 ILE A C 1
ATOM 597 O O . ILE A 1 74 ? 3.114 15.976 -10.246 1.00 66.69 74 ILE A O 1
ATOM 601 N N . SER A 1 75 ? 3.368 17.870 -9.084 1.00 70.31 75 SER A N 1
ATOM 602 C CA . SER A 1 75 ? 1.924 18.080 -8.897 1.00 70.31 75 SER A CA 1
ATOM 603 C C . SER A 1 75 ? 1.189 18.313 -10.223 1.00 70.31 75 SER A C 1
ATOM 605 O O . SER A 1 75 ? 0.102 17.766 -10.437 1.00 70.31 75 SER A O 1
ATOM 607 N N . ALA A 1 76 ? 1.802 19.048 -11.157 1.00 75.62 76 ALA A N 1
ATOM 608 C CA . ALA A 1 76 ? 1.267 19.234 -12.504 1.00 75.62 76 ALA A CA 1
ATOM 609 C C . ALA A 1 76 ? 1.191 17.915 -13.294 1.00 75.62 76 ALA A C 1
ATOM 611 O O . ALA A 1 76 ? 0.249 17.707 -14.060 1.00 75.62 76 ALA A O 1
ATOM 612 N N . TRP A 1 77 ? 2.155 17.012 -13.104 1.00 76.31 77 TRP A N 1
ATOM 613 C CA . TRP A 1 77 ? 2.159 15.697 -13.745 1.00 76.31 77 TRP A CA 1
ATOM 614 C C . TRP A 1 77 ? 1.128 14.741 -13.137 1.00 76.31 77 TRP A C 1
ATOM 616 O O . TRP A 1 77 ? 0.376 14.116 -13.880 1.00 76.31 77 TRP A O 1
ATOM 626 N N . ILE A 1 78 ? 1.001 14.709 -11.808 1.00 73.12 78 ILE A N 1
ATOM 627 C CA . ILE A 1 78 ? -0.033 13.929 -11.105 1.00 73.12 78 ILE A CA 1
ATOM 628 C C . ILE A 1 78 ? -1.437 14.371 -11.544 1.00 73.12 78 ILE A C 1
ATOM 630 O O . ILE A 1 78 ? -2.313 13.542 -11.770 1.00 73.12 78 ILE A O 1
ATOM 634 N N . THR A 1 79 ? -1.644 15.676 -11.747 1.00 75.12 79 THR A N 1
ATOM 635 C CA . THR A 1 79 ? -2.924 16.212 -12.244 1.00 75.12 79 THR A CA 1
ATOM 636 C C . THR A 1 79 ? -3.240 15.730 -13.667 1.00 75.12 79 THR A C 1
ATOM 638 O O . THR A 1 79 ? -4.400 15.492 -13.996 1.00 75.12 79 THR A O 1
ATOM 641 N N . LYS A 1 80 ? -2.220 15.559 -14.518 1.00 76.12 80 LYS A N 1
ATOM 642 C CA . LYS A 1 80 ? -2.367 15.022 -15.883 1.00 76.12 80 LYS A CA 1
ATOM 643 C C . LYS A 1 80 ? -2.532 13.502 -15.916 1.00 76.12 80 LYS A C 1
ATOM 645 O O . LYS A 1 80 ? -3.083 12.985 -16.883 1.00 76.12 80 LYS A O 1
ATOM 650 N N . ASN A 1 81 ? -2.097 12.807 -14.867 1.00 75.81 81 ASN A N 1
ATOM 651 C CA . ASN A 1 81 ? -2.096 11.352 -14.759 1.00 75.81 81 ASN A CA 1
ATOM 652 C C . ASN A 1 81 ? -2.866 10.880 -13.508 1.00 75.81 81 ASN A C 1
ATOM 654 O O . ASN A 1 81 ? -2.250 10.415 -12.548 1.00 75.81 81 ASN A O 1
ATOM 658 N N . PRO A 1 82 ? -4.216 10.945 -13.504 1.00 75.50 82 PRO A N 1
ATOM 659 C CA . PRO A 1 82 ? -5.029 10.583 -12.336 1.00 75.50 82 PRO A CA 1
ATOM 660 C C . PRO A 1 82 ? -4.849 9.129 -11.883 1.00 75.50 82 PRO A C 1
ATOM 662 O O . PRO A 1 82 ? -4.979 8.837 -10.696 1.00 75.50 82 PRO A O 1
ATOM 665 N N . TRP A 1 83 ? -4.501 8.239 -12.820 1.00 75.75 83 TRP A N 1
ATOM 666 C CA . TRP A 1 83 ? -4.201 6.828 -12.565 1.00 75.75 83 TRP A CA 1
ATOM 667 C C . TRP A 1 83 ? -3.020 6.627 -11.604 1.00 75.75 83 TRP A C 1
ATOM 669 O O . TRP A 1 83 ? -2.899 5.570 -11.000 1.00 75.75 83 TRP A O 1
ATOM 679 N N . PHE A 1 84 ? -2.155 7.629 -11.415 1.00 70.38 84 PHE A N 1
ATOM 680 C CA . PHE A 1 84 ? -1.016 7.525 -10.502 1.00 70.38 84 PHE A CA 1
ATOM 681 C C . PHE A 1 84 ? -1.434 7.463 -9.024 1.00 70.38 84 PHE A C 1
ATOM 683 O O . PHE A 1 84 ? -0.767 6.811 -8.226 1.00 70.38 84 PHE A O 1
ATOM 690 N N . ASN A 1 85 ? -2.541 8.120 -8.656 1.00 69.44 85 ASN A N 1
ATOM 691 C CA . ASN A 1 85 ? -3.053 8.131 -7.281 1.00 69.44 85 ASN A CA 1
ATOM 692 C C . ASN A 1 85 ? -4.066 7.010 -7.002 1.00 69.44 85 ASN A C 1
ATOM 694 O O . ASN A 1 85 ? -4.517 6.869 -5.863 1.00 69.44 85 ASN A O 1
ATOM 698 N N . ASP A 1 86 ? -4.457 6.241 -8.019 1.00 71.06 86 ASP A N 1
ATOM 699 C CA . ASP A 1 86 ? -5.368 5.120 -7.832 1.00 71.06 86 ASP A CA 1
ATOM 700 C C . ASP A 1 86 ? -4.593 3.918 -7.286 1.00 71.06 86 ASP A C 1
ATOM 702 O O . ASP A 1 86 ? -3.707 3.369 -7.937 1.00 71.06 86 ASP A O 1
ATOM 706 N N . ALA A 1 87 ? -4.941 3.493 -6.072 1.00 62.97 87 ALA A N 1
ATOM 707 C CA . ALA A 1 87 ? -4.315 2.345 -5.424 1.00 62.97 87 ALA A CA 1
ATOM 708 C C . ALA A 1 87 ? -4.594 1.015 -6.149 1.00 62.97 87 ALA A C 1
ATOM 710 O O . ALA A 1 87 ? -3.917 0.027 -5.869 1.00 62.97 87 ALA A O 1
ATOM 711 N N . ASN A 1 88 ? -5.584 0.979 -7.047 1.00 63.44 88 ASN A N 1
ATOM 712 C CA . ASN A 1 88 ? -5.938 -0.204 -7.828 1.00 63.44 88 ASN A CA 1
ATOM 713 C C . ASN A 1 88 ? -5.288 -0.227 -9.219 1.00 63.44 88 ASN A C 1
ATOM 715 O O . ASN A 1 88 ? -5.420 -1.232 -9.917 1.00 63.44 88 ASN A O 1
ATOM 719 N N . ASP A 1 89 ? -4.605 0.845 -9.639 1.00 70.06 89 ASP A N 1
ATOM 720 C CA . ASP A 1 89 ? -3.944 0.899 -10.942 1.00 70.06 89 ASP A CA 1
ATOM 721 C C . ASP A 1 89 ? -2.468 0.485 -10.824 1.00 70.06 89 ASP A C 1
ATOM 723 O O . ASP A 1 89 ? -1.633 1.143 -10.197 1.00 70.06 89 ASP A O 1
ATOM 727 N N . GLU A 1 90 ? -2.125 -0.627 -11.474 1.00 75.50 90 GLU A N 1
ATOM 728 C CA . GLU A 1 90 ? -0.775 -1.200 -11.494 1.00 75.50 90 GLU A CA 1
ATOM 729 C C . GLU A 1 90 ? 0.272 -0.244 -12.097 1.00 75.50 90 GLU A C 1
ATOM 731 O O . GLU A 1 90 ? 1.472 -0.361 -11.820 1.00 75.50 90 GLU A O 1
ATOM 736 N N . ARG A 1 91 ? -0.160 0.743 -12.896 1.00 76.25 91 ARG A N 1
ATOM 737 C CA . ARG A 1 91 ? 0.716 1.758 -13.498 1.00 76.25 91 ARG A CA 1
ATOM 738 C C . ARG A 1 91 ? 1.397 2.629 -12.452 1.00 76.25 91 ARG A C 1
ATOM 740 O O . ARG A 1 91 ? 2.544 3.014 -12.675 1.00 76.25 91 ARG A O 1
ATOM 747 N N . GLY A 1 92 ? 0.745 2.908 -11.319 1.00 71.81 92 GLY A N 1
ATOM 748 C CA . GLY A 1 92 ? 1.305 3.745 -10.252 1.00 71.81 92 GLY A CA 1
ATOM 749 C C . GLY A 1 92 ? 2.597 3.160 -9.675 1.00 71.81 92 GLY A C 1
ATOM 750 O O . GLY A 1 92 ? 3.632 3.829 -9.634 1.00 71.81 92 GLY A O 1
ATOM 751 N N . GLY A 1 93 ? 2.581 1.867 -9.336 1.00 73.62 93 GLY A N 1
ATOM 752 C CA . GLY A 1 93 ? 3.762 1.171 -8.811 1.00 73.62 93 GLY A CA 1
ATOM 753 C C . GLY A 1 93 ? 4.897 1.052 -9.834 1.00 73.62 93 GLY A C 1
ATOM 754 O O . GLY A 1 93 ? 6.074 1.204 -9.497 1.00 73.62 93 GLY A O 1
ATOM 755 N N . VAL A 1 94 ? 4.560 0.838 -11.111 1.00 76.69 94 VAL A N 1
ATOM 756 C CA . VAL A 1 94 ? 5.550 0.791 -12.200 1.00 76.69 94 VAL A CA 1
ATOM 757 C C . VAL A 1 94 ? 6.188 2.164 -12.424 1.00 76.69 94 VAL A C 1
ATOM 759 O O . VAL A 1 94 ? 7.410 2.252 -12.564 1.00 76.69 94 VAL A O 1
ATOM 762 N N . ALA A 1 95 ? 5.389 3.232 -12.419 1.00 75.69 95 ALA A N 1
ATOM 763 C CA . ALA A 1 95 ? 5.852 4.609 -12.561 1.00 75.69 95 ALA A CA 1
ATOM 764 C C . ALA A 1 95 ? 6.886 4.970 -11.490 1.00 75.69 95 ALA A C 1
ATOM 766 O O . ALA A 1 95 ? 7.966 5.474 -11.802 1.00 75.69 95 ALA A O 1
ATOM 767 N N . GLU A 1 96 ? 6.582 4.646 -10.233 1.00 77.56 96 GLU A N 1
ATOM 768 C CA . GLU A 1 96 ? 7.459 4.906 -9.095 1.00 77.56 96 GLU A CA 1
ATOM 769 C C . GLU A 1 96 ? 8.773 4.112 -9.188 1.00 77.56 96 GLU A C 1
ATOM 771 O O . GLU A 1 96 ? 9.857 4.645 -8.929 1.00 77.56 96 GLU A O 1
ATOM 776 N N . GLY A 1 97 ? 8.708 2.849 -9.620 1.00 77.19 97 GLY A N 1
ATOM 777 C CA . GLY A 1 97 ? 9.896 2.025 -9.851 1.00 77.19 97 GLY A CA 1
ATOM 778 C C . GLY A 1 97 ? 10.813 2.601 -10.935 1.00 77.19 97 GLY A C 1
ATOM 779 O O . GLY A 1 97 ? 12.036 2.651 -10.765 1.00 77.19 97 GLY A O 1
ATOM 780 N N . VAL A 1 98 ? 10.234 3.093 -12.033 1.00 79.00 98 VAL A N 1
ATOM 781 C CA . VAL A 1 98 ? 10.986 3.734 -13.124 1.00 79.00 98 VAL A CA 1
ATOM 782 C C . VAL A 1 98 ? 11.575 5.066 -12.664 1.00 79.00 98 VAL A C 1
ATOM 784 O O . VAL A 1 98 ? 12.757 5.307 -12.907 1.00 79.00 98 VAL A O 1
ATOM 787 N N . TRP A 1 99 ? 10.807 5.880 -11.938 1.00 75.19 99 TRP A N 1
ATOM 788 C CA . TRP A 1 99 ? 11.259 7.142 -11.348 1.00 75.19 99 TRP A CA 1
ATOM 789 C C . TRP A 1 99 ? 12.504 6.945 -10.478 1.00 75.19 99 TRP A C 1
ATOM 791 O O . TRP A 1 99 ? 13.553 7.546 -10.724 1.00 75.19 99 TRP A O 1
ATOM 801 N N . LYS A 1 100 ? 12.429 6.019 -9.513 1.00 72.88 100 LYS A N 1
ATOM 802 C CA . LYS A 1 100 ? 13.548 5.680 -8.621 1.00 72.88 100 LYS A CA 1
ATOM 803 C C . LYS A 1 100 ? 14.742 5.126 -9.396 1.00 72.88 100 LYS A C 1
ATOM 805 O O . LYS A 1 100 ? 15.881 5.505 -9.127 1.00 72.88 100 LYS A O 1
ATOM 810 N N . SER A 1 101 ? 14.508 4.258 -10.385 1.00 76.12 101 SER A N 1
ATOM 811 C CA . SER A 1 101 ? 15.597 3.742 -11.219 1.00 76.12 101 SER A CA 1
ATOM 812 C C . SER A 1 101 ? 16.269 4.842 -12.042 1.00 76.12 101 SER A C 1
ATOM 814 O O . SER A 1 101 ? 17.476 4.748 -12.258 1.00 76.12 101 SER A O 1
ATOM 816 N N . CYS A 1 102 ? 15.527 5.834 -12.530 1.00 77.25 102 CYS A N 1
ATOM 817 C CA . CYS A 1 102 ? 16.078 6.938 -13.308 1.00 77.25 102 CYS A CA 1
ATOM 818 C C . CYS A 1 102 ? 16.883 7.897 -12.438 1.00 77.25 102 CYS A C 1
ATOM 820 O O . CYS A 1 102 ? 17.993 8.235 -12.829 1.00 77.25 102 CYS A O 1
ATOM 822 N N . LEU A 1 103 ? 16.397 8.253 -11.247 1.00 73.00 103 LEU A N 1
ATOM 823 C CA . LEU A 1 103 ? 17.150 9.093 -10.309 1.00 73.00 103 LEU A CA 1
ATOM 824 C C . LEU A 1 103 ? 18.447 8.423 -9.839 1.00 73.00 103 LEU A C 1
ATOM 826 O O . LEU A 1 103 ? 19.488 9.071 -9.770 1.00 73.00 103 LEU A O 1
ATOM 830 N N . ASN A 1 104 ? 18.415 7.111 -9.583 1.00 72.69 104 ASN A N 1
ATOM 831 C CA . ASN A 1 104 ? 19.610 6.363 -9.183 1.00 72.69 104 ASN A CA 1
ATOM 832 C C . ASN A 1 104 ? 20.645 6.245 -10.312 1.00 72.69 104 ASN A C 1
ATOM 834 O O . ASN A 1 104 ? 21.845 6.252 -10.049 1.00 72.69 104 ASN A O 1
ATOM 838 N N . LYS A 1 105 ? 20.196 6.088 -11.563 1.00 73.00 105 LYS A N 1
ATOM 839 C CA . LYS A 1 105 ? 21.087 5.954 -12.728 1.00 73.00 105 LYS A CA 1
ATOM 840 C C . LYS A 1 105 ? 21.587 7.302 -13.236 1.00 73.00 105 LYS A C 1
ATOM 842 O O . LYS A 1 105 ? 22.704 7.378 -13.732 1.00 73.00 105 LYS A O 1
ATOM 847 N N . ASN A 1 106 ? 20.768 8.340 -13.103 1.00 68.44 106 ASN A N 1
ATOM 848 C CA . ASN A 1 106 ? 21.018 9.672 -13.629 1.00 68.44 106 ASN A CA 1
ATOM 849 C C . ASN A 1 106 ? 20.713 10.734 -12.558 1.00 68.44 106 ASN A C 1
ATOM 851 O O . ASN A 1 106 ? 19.698 11.428 -12.639 1.00 68.44 106 ASN A O 1
ATOM 855 N N . PRO A 1 107 ? 21.601 10.902 -11.563 1.00 68.31 107 PRO A N 1
ATOM 856 C CA . PRO A 1 107 ? 21.410 11.864 -10.475 1.00 68.31 107 PRO A CA 1
ATOM 857 C C . PRO A 1 107 ? 21.471 13.334 -10.930 1.00 68.31 107 PRO A C 1
ATOM 859 O O . PRO A 1 107 ? 21.178 14.232 -10.150 1.00 68.31 107 PRO A O 1
ATOM 862 N N . THR A 1 108 ? 21.865 13.595 -12.179 1.00 71.50 108 THR A N 1
ATOM 863 C CA . THR A 1 108 ? 21.939 14.934 -12.784 1.00 71.50 108 THR A CA 1
ATOM 864 C C . THR A 1 108 ? 20.689 15.324 -13.571 1.00 71.50 108 THR A C 1
ATOM 866 O O . THR A 1 108 ? 20.624 16.440 -14.085 1.00 71.50 108 THR A O 1
ATOM 869 N N . TRP A 1 109 ? 19.715 14.422 -13.718 1.00 70.00 109 TRP A N 1
ATOM 870 C CA . TRP A 1 109 ? 18.501 14.707 -14.480 1.00 70.00 109 TRP A CA 1
ATOM 871 C C . TRP A 1 109 ? 17.534 15.568 -13.678 1.00 70.00 109 TRP A C 1
ATOM 873 O O . TRP A 1 109 ? 17.339 15.373 -12.480 1.00 70.00 109 TRP A O 1
ATOM 883 N N . THR A 1 110 ? 16.908 16.522 -14.362 1.00 73.31 110 THR A N 1
ATOM 884 C CA . THR A 1 110 ? 15.858 17.345 -13.761 1.00 73.31 110 THR A CA 1
ATOM 885 C C . THR A 1 110 ? 14.571 16.537 -13.609 1.00 73.31 110 THR A C 1
ATOM 887 O O . THR A 1 110 ? 14.313 15.608 -14.376 1.00 73.31 110 THR A O 1
ATOM 890 N N . ASN A 1 111 ? 13.729 16.909 -12.643 1.00 67.56 111 ASN A N 1
ATOM 891 C CA . ASN A 1 111 ? 12.467 16.214 -12.371 1.00 67.56 111 ASN A CA 1
ATOM 892 C C . ASN A 1 111 ? 11.603 16.081 -13.637 1.00 67.56 111 ASN A C 1
ATOM 894 O O . ASN A 1 111 ? 11.155 14.985 -13.956 1.00 67.56 111 ASN A O 1
ATOM 898 N N . SER A 1 112 ? 11.471 17.150 -14.425 1.00 70.75 112 SER A N 1
ATOM 899 C CA . SER A 1 112 ? 10.812 17.129 -15.739 1.00 70.75 112 SER A CA 1
ATOM 900 C C . SER A 1 112 ? 11.360 16.070 -16.721 1.00 70.75 112 SER A C 1
ATOM 902 O O . SER A 1 112 ? 10.584 15.372 -17.376 1.00 70.75 112 SER A O 1
ATOM 904 N N . GLN A 1 113 ? 12.683 15.872 -16.795 1.00 71.31 113 GLN A N 1
ATOM 905 C CA . GLN A 1 113 ? 13.293 14.849 -17.664 1.00 71.31 113 GLN A CA 1
ATOM 906 C C . GLN A 1 113 ? 12.999 13.428 -17.180 1.00 71.31 113 GLN A C 1
ATOM 908 O O . GLN A 1 113 ? 12.756 12.528 -17.987 1.00 71.31 113 GLN A O 1
ATOM 913 N N . VAL A 1 114 ? 12.993 13.226 -15.862 1.00 75.44 114 VAL A N 1
ATOM 914 C CA . VAL A 1 114 ? 12.631 11.938 -15.267 1.00 75.44 114 VAL A CA 1
ATOM 915 C C . VAL A 1 114 ? 11.150 11.638 -15.519 1.00 75.44 114 VAL A C 1
ATOM 917 O O . VAL A 1 114 ? 10.828 10.514 -15.900 1.00 75.44 114 VAL A O 1
ATOM 920 N N . LEU A 1 115 ? 10.262 12.634 -15.399 1.00 77.56 115 LEU A N 1
ATOM 921 C CA . LEU A 1 115 ? 8.819 12.475 -15.636 1.00 77.56 115 LEU A CA 1
ATOM 922 C C . LEU A 1 115 ? 8.542 12.068 -17.089 1.00 77.56 115 LEU A C 1
ATOM 924 O O . LEU A 1 115 ? 7.811 11.112 -17.328 1.00 77.56 115 LEU A O 1
ATOM 928 N N . ALA A 1 116 ? 9.205 12.710 -18.056 1.00 77.31 116 ALA A N 1
ATOM 929 C CA . ALA A 1 116 ? 9.080 12.354 -19.471 1.00 77.31 116 ALA A CA 1
ATOM 930 C C . ALA A 1 116 ? 9.541 10.912 -19.765 1.00 77.31 116 ALA A C 1
ATOM 932 O O . ALA A 1 116 ? 8.945 10.207 -20.582 1.00 77.31 116 ALA A O 1
ATOM 933 N N . HIS A 1 117 ? 10.593 10.448 -19.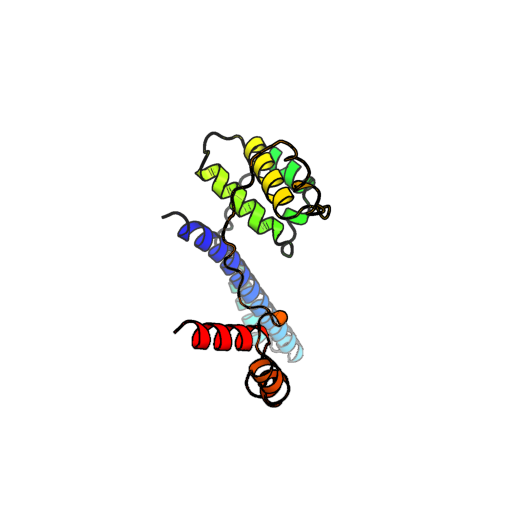084 1.00 77.06 117 HIS A N 1
ATOM 934 C CA . HIS A 1 117 ? 11.062 9.070 -19.215 1.00 77.06 117 HIS A CA 1
ATOM 935 C C . HIS A 1 117 ? 10.093 8.067 -18.569 1.00 77.06 117 HIS A C 1
ATOM 937 O O . HIS A 1 117 ? 9.893 6.969 -19.094 1.00 77.06 117 HIS A O 1
ATOM 943 N N . VAL A 1 118 ? 9.479 8.431 -17.440 1.00 79.75 118 VAL A N 1
ATOM 944 C CA . VAL A 1 118 ? 8.425 7.635 -16.801 1.00 79.75 118 VAL A CA 1
ATOM 945 C C . VAL A 1 118 ? 7.216 7.507 -17.729 1.00 79.75 118 VAL A C 1
ATOM 947 O O . VAL A 1 118 ? 6.783 6.383 -17.977 1.00 79.75 118 VAL A O 1
ATOM 950 N N . ASP A 1 119 ? 6.751 8.607 -18.326 1.00 79.62 119 ASP A N 1
ATOM 951 C CA . ASP A 1 119 ? 5.626 8.604 -19.272 1.00 79.62 119 ASP A CA 1
ATOM 952 C C . ASP A 1 119 ? 5.895 7.699 -20.478 1.00 79.62 119 ASP A C 1
ATOM 954 O O . ASP A 1 119 ? 5.102 6.804 -20.771 1.00 79.62 119 ASP A O 1
ATOM 958 N N . SER A 1 120 ? 7.057 7.844 -21.125 1.00 82.00 120 SER A N 1
ATOM 959 C CA . SER A 1 120 ? 7.434 7.000 -22.267 1.00 82.00 120 SER A CA 1
ATOM 960 C C . SER A 1 120 ? 7.486 5.513 -21.898 1.00 82.00 120 SER A C 1
ATOM 962 O O . SER A 1 120 ? 7.091 4.642 -22.681 1.00 82.00 120 SER A O 1
ATOM 964 N N . ARG A 1 121 ? 7.946 5.197 -20.682 1.00 81.62 121 ARG A N 1
ATOM 965 C CA . ARG A 1 121 ? 8.022 3.813 -20.217 1.00 81.62 121 ARG A CA 1
ATOM 966 C C . ARG A 1 121 ? 6.643 3.227 -19.932 1.00 81.62 121 ARG A C 1
ATOM 968 O O . ARG A 1 121 ? 6.426 2.056 -20.233 1.00 81.62 121 ARG A O 1
ATOM 975 N N . ILE A 1 122 ? 5.731 4.019 -19.381 1.00 80.88 122 ILE A N 1
ATOM 976 C CA . ILE A 1 122 ? 4.360 3.592 -19.086 1.00 80.88 122 ILE A CA 1
ATOM 977 C C . ILE A 1 122 ? 3.559 3.447 -20.370 1.00 80.88 122 ILE A C 1
ATOM 979 O O . ILE A 1 122 ? 2.874 2.445 -20.522 1.00 80.88 122 ILE A O 1
ATOM 983 N N . GLU A 1 123 ? 3.704 4.359 -21.327 1.00 82.44 123 GLU A N 1
ATOM 984 C CA . GLU A 1 123 ? 3.056 4.254 -22.636 1.00 82.44 123 GLU A CA 1
ATOM 985 C C . GLU A 1 123 ? 3.544 3.027 -23.423 1.00 82.44 123 GLU A C 1
ATOM 987 O O . GLU A 1 123 ? 2.755 2.341 -24.071 1.00 82.44 123 GLU A O 1
ATOM 992 N N . SER A 1 124 ? 4.830 2.677 -23.302 1.00 80.69 124 SER A N 1
ATOM 993 C CA . SER A 1 124 ? 5.370 1.444 -23.886 1.00 80.69 124 SER A CA 1
ATOM 994 C C . SER A 1 124 ? 4.811 0.172 -23.241 1.00 80.69 124 SER A C 1
ATOM 996 O O . SER A 1 124 ? 4.746 -0.857 -23.914 1.00 80.69 124 SER A O 1
ATOM 998 N N . LEU A 1 125 ? 4.494 0.204 -21.946 1.00 78.00 125 LEU A N 1
ATOM 999 C CA . LEU A 1 125 ? 3.985 -0.952 -21.199 1.00 78.00 125 LEU A CA 1
ATOM 1000 C C . LEU A 1 125 ? 2.462 -1.074 -21.291 1.00 78.00 125 LEU A C 1
ATOM 1002 O O . LEU A 1 125 ? 1.933 -2.180 -21.344 1.00 78.00 125 LEU A O 1
ATOM 1006 N N . TYR A 1 126 ? 1.777 0.062 -21.364 1.00 76.38 126 TYR A N 1
ATOM 1007 C CA . TYR A 1 126 ? 0.329 0.186 -21.406 1.00 76.38 126 TYR A CA 1
ATOM 1008 C C . TYR A 1 126 ? -0.085 1.048 -22.602 1.00 76.38 126 TYR A C 1
ATOM 1010 O O . TYR A 1 126 ? -0.595 2.159 -22.422 1.00 76.38 126 TYR A O 1
ATOM 1018 N N . PRO A 1 127 ? 0.127 0.559 -23.838 1.00 75.31 127 PRO A N 1
ATOM 1019 C CA . PRO A 1 127 ? -0.287 1.291 -25.018 1.00 75.31 127 PRO A CA 1
ATOM 1020 C C . PRO A 1 127 ? -1.809 1.449 -24.999 1.00 75.31 127 PRO A C 1
ATOM 1022 O O . PRO A 1 127 ? -2.562 0.476 -24.965 1.00 75.31 127 PRO A O 1
ATOM 1025 N N . THR A 1 128 ? -2.269 2.696 -25.037 1.00 67.31 128 THR A N 1
ATOM 1026 C CA . THR A 1 128 ? -3.697 3.062 -25.036 1.00 67.31 128 THR A CA 1
ATOM 1027 C C . THR A 1 128 ? -4.421 2.621 -26.307 1.00 67.31 128 THR A C 1
ATOM 1029 O O . THR A 1 128 ? -5.647 2.558 -26.336 1.00 67.31 128 THR A O 1
ATOM 1032 N N . THR A 1 129 ? -3.671 2.272 -27.354 1.00 60.62 129 THR A N 1
ATOM 1033 C CA . THR A 1 129 ? -4.196 1.741 -28.612 1.00 60.62 129 THR A CA 1
ATOM 1034 C C . THR A 1 129 ? -3.561 0.374 -28.875 1.00 60.62 129 THR A C 1
ATOM 1036 O O . THR A 1 129 ? -2.332 0.275 -28.812 1.00 60.62 129 THR A O 1
ATOM 1039 N N . PRO A 1 130 ? -4.330 -0.683 -29.203 1.00 56.84 130 PRO A N 1
ATOM 1040 C CA . PRO A 1 130 ? -3.750 -1.966 -29.578 1.00 56.84 130 PRO A CA 1
ATOM 1041 C C . PRO A 1 130 ? -2.883 -1.777 -30.827 1.00 56.84 130 PRO A C 1
ATOM 1043 O O . PRO A 1 130 ? -3.379 -1.594 -31.940 1.00 56.84 130 PRO A O 1
ATOM 1046 N N . THR A 1 131 ? -1.562 -1.786 -30.643 1.00 56.31 131 THR A N 1
ATOM 1047 C CA . THR A 1 131 ? -0.617 -1.757 -31.759 1.00 56.31 131 THR A CA 1
ATOM 1048 C C . THR A 1 131 ? -0.781 -3.058 -32.527 1.00 56.31 131 THR A C 1
ATOM 1050 O O . THR A 1 131 ? -0.467 -4.132 -32.022 1.00 56.31 131 THR A O 1
ATOM 1053 N N . ASN A 1 132 ? -1.301 -2.963 -33.753 1.00 57.03 132 ASN A N 1
ATOM 1054 C CA . ASN A 1 132 ? -1.404 -4.097 -34.659 1.00 57.03 132 ASN A CA 1
ATOM 1055 C C . ASN A 1 132 ? 0.009 -4.680 -34.885 1.00 57.03 132 ASN A C 1
ATOM 1057 O O . ASN A 1 132 ? 0.840 -4.008 -35.507 1.00 57.03 132 ASN A O 1
ATOM 1061 N N . PRO A 1 133 ? 0.294 -5.916 -34.434 1.00 60.84 133 PRO A N 1
ATOM 1062 C CA . PRO A 1 133 ? 1.631 -6.510 -34.489 1.00 60.84 133 PRO A CA 1
ATOM 1063 C C . PRO A 1 133 ? 2.154 -6.704 -35.921 1.00 60.84 133 PRO A C 1
ATOM 1065 O O . PRO A 1 133 ? 3.346 -6.917 -36.117 1.00 60.84 133 PRO A O 1
ATOM 1068 N N . ARG A 1 134 ? 1.298 -6.583 -36.946 1.00 57.69 134 ARG A N 1
ATOM 1069 C CA . ARG A 1 134 ? 1.717 -6.606 -38.356 1.00 57.69 134 ARG A CA 1
ATOM 1070 C C . ARG A 1 134 ? 2.370 -5.303 -38.832 1.00 57.69 134 ARG A C 1
ATOM 1072 O O . ARG A 1 134 ? 3.013 -5.308 -39.876 1.00 57.69 134 ARG A O 1
ATOM 1079 N N . ARG A 1 135 ? 2.234 -4.192 -38.097 1.00 58.94 135 ARG A N 1
ATOM 1080 C CA . ARG A 1 135 ? 2.761 -2.876 -38.512 1.00 58.94 135 ARG A CA 1
ATOM 1081 C C . ARG A 1 135 ? 4.257 -2.701 -38.222 1.00 58.94 135 ARG A C 1
ATOM 1083 O O . ARG A 1 135 ? 4.911 -1.929 -38.907 1.00 58.94 135 ARG A O 1
ATOM 1090 N N . SER A 1 136 ? 4.826 -3.445 -37.271 1.00 58.97 136 SER A N 1
ATOM 1091 C CA . SER A 1 136 ? 6.280 -3.460 -37.029 1.00 58.97 136 SER A CA 1
ATOM 1092 C C . SER A 1 136 ? 7.054 -4.330 -38.029 1.00 58.97 136 SER A C 1
ATOM 1094 O O . SER A 1 136 ? 8.278 -4.261 -38.072 1.00 58.97 136 SER A O 1
ATOM 1096 N N . GLN A 1 137 ? 6.363 -5.119 -38.862 1.00 58.19 137 GLN A N 1
ATOM 1097 C CA . GLN A 1 137 ? 6.985 -5.922 -39.922 1.00 58.19 137 GLN A CA 1
ATOM 1098 C C . GLN A 1 137 ? 7.110 -5.190 -41.267 1.00 58.19 137 GLN A C 1
ATOM 1100 O O . GLN A 1 137 ? 7.660 -5.754 -42.209 1.00 58.19 137 GLN A O 1
ATOM 1105 N N . SER A 1 138 ? 6.625 -3.952 -41.398 1.00 53.97 138 SER A N 1
ATOM 1106 C CA . SER A 1 138 ? 6.496 -3.302 -42.709 1.00 53.97 138 SER A CA 1
ATOM 1107 C C . SER A 1 138 ? 7.669 -2.412 -43.129 1.00 53.97 138 SER A C 1
ATOM 1109 O O . SER A 1 138 ? 7.459 -1.548 -43.966 1.00 53.97 138 SER A O 1
ATOM 1111 N N . ASN A 1 139 ? 8.880 -2.612 -42.600 1.00 50.56 139 ASN A N 1
ATOM 1112 C CA . ASN A 1 139 ? 10.096 -1.946 -43.087 1.00 50.56 139 ASN A CA 1
ATOM 1113 C C . ASN A 1 139 ? 11.282 -2.923 -43.090 1.00 50.56 139 ASN A C 1
ATOM 1115 O O . ASN A 1 139 ? 12.205 -2.776 -42.299 1.00 50.56 139 ASN A O 1
ATOM 1119 N N . LEU A 1 140 ? 11.250 -3.947 -43.945 1.00 48.78 140 LEU A N 1
ATOM 1120 C CA . LEU A 1 140 ? 12.465 -4.652 -44.377 1.00 48.78 140 LEU A CA 1
ATOM 1121 C C . LEU A 1 140 ? 12.216 -5.316 -45.741 1.00 48.78 140 LEU A C 1
ATOM 1123 O O . LEU A 1 140 ? 12.285 -6.530 -45.901 1.00 48.78 140 LEU A O 1
ATOM 1127 N N . SER A 1 141 ? 11.850 -4.501 -46.730 1.00 55.97 141 SER A N 1
ATOM 1128 C CA . SER A 1 141 ? 11.839 -4.916 -48.132 1.00 55.97 141 SER A CA 1
ATOM 1129 C C . SER A 1 141 ? 13.067 -4.341 -48.821 1.00 55.97 141 SER A C 1
ATOM 1131 O O . SER A 1 141 ? 12.946 -3.400 -49.593 1.00 55.97 141 SER A O 1
ATOM 1133 N N . GLU A 1 142 ? 14.241 -4.908 -48.548 1.00 46.19 142 GLU A N 1
ATOM 1134 C CA . GLU A 1 142 ? 15.341 -4.837 -49.507 1.00 46.19 142 GLU A CA 1
ATOM 1135 C C . GLU A 1 142 ? 16.315 -6.003 -49.307 1.00 46.19 142 GLU A C 1
ATOM 1137 O O . GLU A 1 142 ? 16.873 -6.200 -48.231 1.00 46.19 142 GLU A O 1
ATOM 1142 N N . ASN A 1 143 ? 16.422 -6.810 -50.366 1.00 52.16 143 ASN A N 1
ATOM 1143 C CA . ASN A 1 143 ? 17.469 -7.771 -50.704 1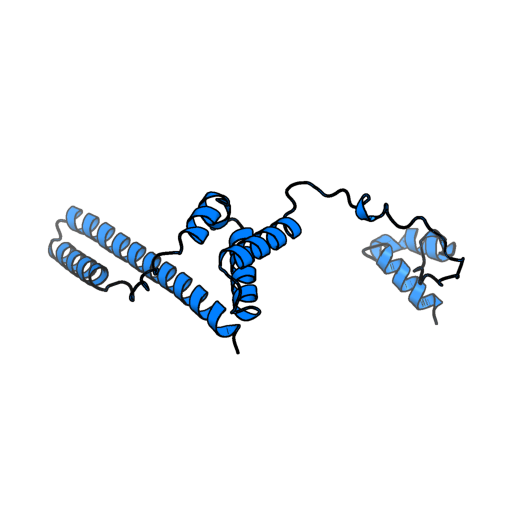.00 52.16 143 ASN A CA 1
ATOM 1144 C C . ASN A 1 143 ? 18.346 -8.325 -49.569 1.00 52.16 143 ASN A C 1
ATOM 1146 O O . ASN A 1 143 ? 19.320 -7.690 -49.172 1.00 52.16 143 ASN A O 1
ATOM 1150 N N . ASN A 1 144 ? 18.181 -9.616 -49.246 1.00 39.16 144 ASN A N 1
ATOM 1151 C CA . ASN A 1 144 ? 19.356 -10.490 -49.263 1.00 39.16 144 ASN A CA 1
ATOM 1152 C C . ASN A 1 144 ? 19.024 -11.984 -49.393 1.00 39.16 144 ASN A C 1
ATOM 1154 O O . ASN A 1 144 ? 18.272 -12.547 -48.604 1.00 39.16 144 ASN A O 1
ATOM 1158 N N . THR A 1 145 ? 19.636 -12.573 -50.420 1.00 39.97 145 THR A N 1
ATOM 1159 C CA . THR A 1 145 ? 20.093 -13.961 -50.566 1.00 39.97 145 THR A CA 1
ATOM 1160 C C . THR A 1 145 ? 19.455 -15.054 -49.699 1.00 39.97 145 THR A C 1
ATOM 1162 O O . THR A 1 145 ? 19.653 -15.184 -48.491 1.00 39.97 145 THR A O 1
ATOM 1165 N N . SER A 1 146 ? 18.811 -15.971 -50.418 1.00 51.53 146 SER A N 1
ATOM 1166 C CA . SER A 1 146 ? 18.628 -17.378 -50.075 1.00 51.53 146 SER A CA 1
ATOM 1167 C C . SER A 1 146 ? 19.855 -17.976 -49.376 1.00 51.53 146 SER A C 1
ATOM 1169 O O . SER A 1 146 ? 20.834 -18.347 -50.020 1.00 51.53 146 SER A O 1
ATOM 1171 N N . THR A 1 147 ? 19.768 -18.122 -48.055 1.00 41.56 147 THR A N 1
ATOM 1172 C CA . THR A 1 147 ? 20.596 -19.053 -47.289 1.00 41.56 147 THR A CA 1
ATOM 1173 C C . THR A 1 147 ? 19.659 -19.948 -46.494 1.00 41.56 147 THR A C 1
ATOM 1175 O O . THR A 1 147 ? 18.969 -19.500 -45.578 1.00 41.56 147 THR A O 1
ATOM 1178 N N . THR A 1 148 ? 19.615 -21.218 -46.887 1.00 52.06 148 THR A N 1
ATOM 1179 C CA . THR A 1 148 ? 18.885 -22.305 -46.238 1.00 52.06 148 THR A CA 1
ATOM 1180 C C . THR A 1 148 ? 19.237 -22.371 -44.753 1.00 52.06 148 THR A C 1
ATOM 1182 O O . THR A 1 148 ? 20.240 -22.962 -44.358 1.00 52.06 148 THR A O 1
ATOM 1185 N N . ARG A 1 149 ? 18.395 -21.779 -43.900 1.00 43.09 149 ARG A N 1
ATOM 1186 C CA . ARG A 1 149 ? 18.388 -22.083 -42.470 1.00 43.09 149 ARG A CA 1
ATOM 1187 C C . ARG A 1 149 ? 17.632 -23.392 -42.304 1.00 43.09 149 ARG A C 1
ATOM 1189 O O . ARG A 1 149 ? 16.428 -23.442 -42.543 1.00 43.09 149 ARG A O 1
ATOM 1196 N N . ARG A 1 150 ? 18.340 -24.450 -41.901 1.00 49.97 150 ARG A N 1
ATOM 1197 C CA . ARG A 1 150 ? 17.721 -25.653 -41.333 1.00 49.97 150 ARG A CA 1
ATOM 1198 C C . ARG A 1 150 ? 16.820 -25.200 -40.186 1.00 49.97 150 ARG A C 1
ATOM 1200 O O . ARG A 1 150 ? 17.309 -24.838 -39.120 1.00 49.97 150 ARG A O 1
ATOM 1207 N N . SER A 1 151 ? 15.512 -25.169 -40.420 1.00 42.66 151 SER A N 1
ATOM 1208 C CA . SER A 1 151 ? 14.552 -25.046 -39.336 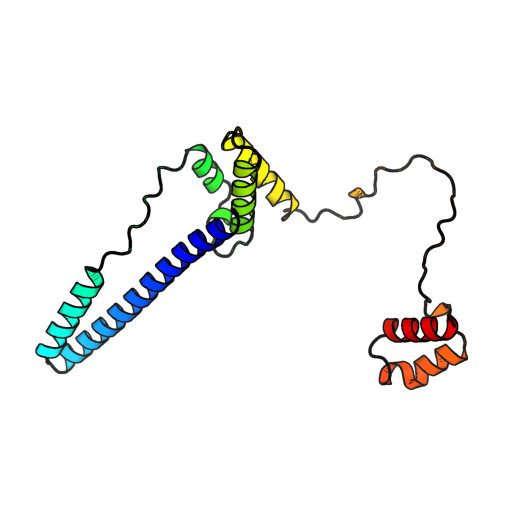1.00 42.66 151 SER A CA 1
ATOM 1209 C C . SER A 1 151 ? 14.614 -26.349 -38.551 1.00 42.66 151 SER A C 1
ATOM 1211 O O . SER A 1 151 ? 14.368 -27.408 -39.130 1.00 42.66 151 SER A O 1
ATOM 1213 N N . ASN A 1 152 ? 14.908 -26.273 -37.253 1.00 54.34 152 ASN A N 1
ATOM 1214 C CA . ASN A 1 152 ? 14.491 -27.293 -36.292 1.00 54.34 152 ASN A CA 1
ATOM 1215 C C . ASN A 1 152 ? 12.958 -27.340 -36.330 1.00 54.34 152 ASN A C 1
ATOM 1217 O O . ASN A 1 152 ? 12.276 -26.685 -35.545 1.00 54.34 152 ASN A O 1
ATOM 1221 N N . LYS A 1 153 ? 12.409 -28.022 -37.332 1.00 53.50 153 LYS A N 1
ATOM 1222 C CA . LYS A 1 153 ? 10.979 -28.233 -37.469 1.00 53.50 153 LYS A CA 1
ATOM 1223 C C . LYS A 1 153 ? 10.701 -29.513 -36.702 1.00 53.50 153 LYS A C 1
ATOM 1225 O O . LYS A 1 153 ? 11.125 -30.583 -37.125 1.00 53.50 153 LYS A O 1
ATOM 1230 N N . GLY A 1 154 ? 10.105 -29.377 -35.518 1.00 60.53 154 GLY A N 1
ATOM 1231 C CA . GLY A 1 154 ? 9.575 -30.531 -34.797 1.00 60.53 154 GLY A CA 1
ATOM 1232 C C . GLY A 1 154 ? 8.620 -31.302 -35.708 1.00 60.53 154 GLY A C 1
ATOM 1233 O O . GLY A 1 154 ? 7.971 -30.685 -36.556 1.00 60.53 154 GLY A O 1
ATOM 1234 N N . LEU A 1 155 ? 8.580 -32.631 -35.560 1.00 67.75 155 LEU A N 1
ATOM 1235 C CA . LEU A 1 155 ? 7.669 -33.487 -36.322 1.00 67.75 155 LEU A CA 1
ATOM 1236 C C . LEU A 1 155 ? 6.246 -32.940 -36.213 1.00 67.75 155 LEU A C 1
ATOM 1238 O O . LEU A 1 155 ? 5.759 -32.686 -35.110 1.00 67.75 155 LEU A O 1
ATOM 1242 N N . THR A 1 156 ? 5.596 -32.756 -37.356 1.00 72.88 156 THR A N 1
ATOM 1243 C CA . THR A 1 156 ? 4.176 -32.408 -37.420 1.00 72.88 156 THR A CA 1
ATOM 1244 C C . THR A 1 156 ? 3.350 -33.660 -37.701 1.00 72.88 156 THR A C 1
ATOM 1246 O O . THR A 1 156 ? 3.887 -34.662 -38.165 1.00 72.88 156 THR A O 1
ATOM 1249 N N . MET A 1 157 ? 2.038 -33.626 -37.454 1.00 66.12 157 MET A N 1
ATOM 1250 C CA . MET A 1 157 ? 1.151 -34.792 -37.616 1.00 66.12 157 MET A CA 1
ATOM 1251 C C . MET A 1 157 ? 1.163 -35.415 -39.029 1.00 66.12 157 MET A C 1
ATOM 1253 O O . MET A 1 157 ? 0.897 -36.605 -39.234 1.00 66.12 157 MET A O 1
ATOM 1257 N N . ASN A 1 158 ? 1.534 -34.610 -40.024 1.00 74.38 158 ASN A N 1
ATOM 1258 C CA . ASN A 1 158 ? 1.676 -35.035 -41.413 1.00 74.38 158 ASN A CA 1
ATOM 1259 C C . ASN A 1 158 ? 2.972 -35.820 -41.680 1.00 74.38 158 ASN A C 1
ATOM 1261 O O . ASN A 1 158 ? 3.037 -36.540 -42.671 1.00 74.38 158 ASN A O 1
ATOM 1265 N N . ASP A 1 159 ? 3.961 -35.732 -40.787 1.00 74.62 159 ASP A N 1
ATOM 1266 C CA . ASP A 1 159 ? 5.262 -36.410 -40.887 1.00 74.62 159 ASP A CA 1
ATOM 1267 C C . ASP A 1 159 ? 5.267 -37.799 -40.201 1.00 74.62 159 ASP A C 1
ATOM 1269 O O . ASP A 1 159 ? 6.291 -38.498 -40.179 1.00 74.62 159 ASP A O 1
ATOM 1273 N N . LEU A 1 160 ? 4.129 -38.208 -39.624 1.00 75.31 160 LEU A N 1
ATOM 1274 C CA . LEU A 1 160 ? 3.944 -39.507 -38.973 1.00 75.31 160 LEU A CA 1
ATOM 1275 C C . LEU A 1 160 ? 3.675 -40.611 -39.997 1.00 75.31 160 LEU A C 1
ATOM 1277 O O . LEU A 1 160 ? 3.030 -40.389 -41.028 1.00 75.31 160 LEU A O 1
ATOM 1281 N N . THR A 1 161 ? 4.161 -41.817 -39.699 1.00 80.56 161 THR A N 1
ATOM 1282 C CA . THR A 1 161 ? 3.835 -43.014 -40.490 1.00 80.56 161 THR A CA 1
ATOM 1283 C C . THR A 1 161 ? 2.384 -43.426 -40.249 1.00 80.56 161 THR A C 1
ATOM 1285 O O . THR A 1 161 ? 1.754 -43.005 -39.278 1.00 80.56 161 THR A O 1
ATOM 1288 N N . ALA A 1 162 ? 1.834 -44.248 -41.147 1.00 77.31 162 ALA A N 1
ATOM 1289 C CA . ALA A 1 162 ? 0.460 -44.736 -41.024 1.00 77.31 162 ALA A CA 1
ATOM 1290 C C . ALA A 1 162 ? 0.222 -45.445 -39.677 1.00 77.31 162 ALA A C 1
ATOM 1292 O O . ALA A 1 162 ? -0.753 -45.147 -39.001 1.00 77.31 162 ALA A O 1
ATOM 1293 N N . GLU A 1 163 ? 1.174 -46.272 -39.235 1.00 74.19 163 GLU A N 1
ATOM 1294 C CA . GLU A 1 163 ? 1.101 -46.990 -37.955 1.00 74.19 163 GLU A CA 1
ATOM 1295 C C . GLU A 1 163 ? 1.097 -46.051 -36.738 1.00 74.19 163 GLU A C 1
ATOM 1297 O O . GLU A 1 163 ? 0.344 -46.248 -35.790 1.00 74.19 163 GLU A O 1
ATOM 1302 N N . GLU A 1 164 ? 1.902 -44.985 -36.754 1.00 76.62 164 GLU A N 1
ATOM 1303 C CA . GLU A 1 164 ? 1.936 -44.013 -35.654 1.00 76.62 164 GLU A CA 1
ATOM 1304 C C . GLU A 1 164 ? 0.672 -43.148 -35.620 1.00 76.62 164 GLU A C 1
ATOM 1306 O O . GLU A 1 164 ? 0.194 -42.778 -34.547 1.00 76.62 164 GLU A O 1
ATOM 1311 N N . ARG A 1 165 ? 0.103 -42.849 -36.792 1.00 80.12 165 ARG A N 1
ATOM 1312 C CA . ARG A 1 165 ? -1.179 -42.151 -36.905 1.00 80.12 165 ARG A CA 1
ATOM 1313 C C . ARG A 1 165 ? -2.329 -43.021 -36.392 1.00 80.12 165 ARG A C 1
ATOM 1315 O O . ARG A 1 165 ? -3.194 -42.510 -35.684 1.00 80.12 165 ARG A O 1
ATOM 1322 N N . ASP A 1 166 ? -2.303 -44.320 -36.670 1.00 78.44 166 ASP A N 1
ATOM 1323 C CA . ASP A 1 166 ? -3.286 -45.274 -36.146 1.00 78.44 166 ASP A CA 1
ATOM 1324 C C . ASP A 1 166 ? -3.138 -45.476 -34.632 1.00 78.44 166 ASP A C 1
ATOM 1326 O O . ASP A 1 166 ? -4.142 -45.537 -33.919 1.00 78.44 166 ASP A O 1
ATOM 1330 N N . ASN A 1 167 ? -1.908 -45.464 -34.109 1.00 77.62 167 ASN A N 1
ATOM 1331 C CA . ASN A 1 167 ? -1.653 -45.477 -32.667 1.00 77.62 167 ASN A CA 1
ATOM 1332 C C . ASN A 1 167 ? -2.173 -44.210 -31.971 1.00 77.62 167 ASN A C 1
ATOM 1334 O O . ASN A 1 167 ? -2.741 -44.307 -30.882 1.00 77.62 167 ASN A O 1
ATOM 1338 N N . TRP A 1 168 ? -2.044 -43.034 -32.596 1.00 80.56 168 TRP A N 1
ATOM 1339 C CA . TRP A 1 168 ? -2.662 -41.803 -32.089 1.00 80.56 168 TRP A CA 1
ATOM 1340 C C . TRP A 1 168 ? -4.190 -41.894 -32.072 1.00 80.56 168 TRP A C 1
ATOM 1342 O O . TRP A 1 168 ? -4.816 -41.553 -31.072 1.00 80.56 168 TRP A O 1
ATOM 1352 N N . ASN A 1 169 ? -4.792 -42.405 -33.146 1.00 79.88 169 ASN A N 1
ATOM 1353 C CA . ASN A 1 169 ? -6.245 -42.542 -33.240 1.00 79.88 169 ASN A CA 1
ATOM 1354 C C . ASN A 1 169 ? -6.809 -43.595 -32.271 1.00 79.88 169 ASN A C 1
ATOM 1356 O O . ASN A 1 169 ? -7.943 -43.454 -31.823 1.00 79.88 169 ASN A O 1
ATOM 1360 N N . SER A 1 170 ? -6.029 -44.632 -31.947 1.00 75.56 170 SER A N 1
ATOM 1361 C CA . SER A 1 170 ? -6.470 -45.740 -31.089 1.00 75.56 170 SER A CA 1
ATOM 1362 C C . SER A 1 170 ? -6.206 -45.493 -29.602 1.00 75.56 170 SER A C 1
ATOM 1364 O O . SER A 1 170 ? -7.031 -45.857 -28.772 1.00 75.56 170 SER A O 1
ATOM 1366 N N . PHE A 1 171 ? -5.070 -44.877 -29.255 1.00 70.19 171 PHE A N 1
ATOM 1367 C CA . PHE A 1 171 ? -4.613 -44.749 -27.862 1.00 70.19 171 PHE A CA 1
ATOM 1368 C C . PHE A 1 171 ? -4.080 -43.354 -27.512 1.00 70.19 171 PHE A C 1
ATOM 1370 O O . PHE A 1 171 ? -3.785 -43.072 -26.350 1.00 70.19 171 PHE A O 1
ATOM 1377 N N . GLY A 1 172 ? -3.940 -42.466 -28.498 1.00 67.88 172 GLY A N 1
ATOM 1378 C CA . GLY A 1 172 ? -3.298 -41.163 -28.338 1.00 67.88 172 GLY A CA 1
ATOM 1379 C C . GLY A 1 172 ? -4.016 -40.248 -27.354 1.00 67.88 172 GLY A C 1
ATOM 1380 O O . GLY A 1 172 ? -3.356 -39.625 -26.529 1.00 67.88 172 GLY A O 1
ATOM 1381 N N . SER A 1 173 ? -5.351 -40.225 -27.377 1.00 64.50 173 SER A N 1
ATOM 1382 C CA . SER A 1 173 ? -6.154 -39.408 -26.456 1.00 64.50 173 SER A CA 1
ATOM 1383 C C . SER A 1 173 ? -6.217 -39.948 -25.024 1.00 64.50 173 SER A C 1
ATOM 1385 O O . SER A 1 173 ? -6.577 -39.202 -24.118 1.00 64.50 173 SER A O 1
ATOM 1387 N N . GLU A 1 174 ? -5.917 -41.234 -24.816 1.00 70.94 174 GLU A N 1
ATOM 1388 C CA . GLU A 1 174 ? -5.945 -41.873 -23.492 1.00 70.94 174 GLU A CA 1
ATOM 1389 C C . GLU A 1 174 ? -4.564 -41.848 -22.821 1.00 70.94 174 GLU A C 1
ATOM 1391 O O . GLU A 1 174 ? -4.458 -41.583 -21.624 1.00 70.94 174 GLU A O 1
ATOM 1396 N N . LEU A 1 175 ? -3.495 -42.065 -23.595 1.00 71.19 175 LEU A N 1
ATOM 1397 C CA . LEU A 1 175 ? -2.120 -42.117 -23.087 1.00 71.19 175 LEU A CA 1
ATOM 1398 C C . LEU A 1 175 ? -1.431 -40.748 -23.033 1.00 71.19 175 LEU A C 1
ATOM 1400 O O . LEU A 1 175 ? -0.528 -40.558 -22.217 1.00 71.19 175 LEU A O 1
ATOM 1404 N N . PHE A 1 176 ? -1.839 -39.793 -23.873 1.00 76.06 176 PHE A N 1
ATOM 1405 C CA . PHE A 1 176 ? -1.225 -38.469 -23.945 1.00 76.06 176 PHE A CA 1
ATOM 1406 C C . PHE A 1 176 ? -2.279 -37.375 -23.798 1.00 76.06 176 PHE A C 1
ATOM 1408 O O . PHE A 1 176 ? -3.355 -37.428 -24.389 1.00 76.06 176 PHE A O 1
ATOM 1415 N N . LYS A 1 177 ? -1.963 -36.334 -23.019 1.00 75.50 177 LYS A N 1
ATOM 1416 C CA . LYS A 1 177 ? -2.914 -35.235 -22.772 1.00 75.50 177 LYS A CA 1
ATOM 1417 C C . LYS A 1 177 ? -3.021 -34.280 -23.955 1.00 75.50 177 LYS A C 1
ATOM 1419 O O . LYS A 1 177 ? -4.013 -33.568 -24.081 1.00 75.50 177 LYS A O 1
ATOM 1424 N N . THR A 1 178 ? -1.983 -34.215 -24.789 1.00 79.94 178 THR A N 1
ATOM 1425 C CA . THR A 1 178 ? -1.922 -33.312 -25.942 1.00 79.94 178 THR A CA 1
ATOM 1426 C C . THR A 1 178 ? -1.185 -33.951 -27.112 1.00 79.94 178 THR A C 1
ATOM 1428 O O . THR A 1 178 ? -0.237 -34.714 -26.929 1.00 79.94 178 THR A O 1
ATOM 1431 N N . GLU A 1 179 ? -1.578 -33.571 -28.327 1.00 74.06 179 GLU A N 1
ATOM 1432 C CA . GLU A 1 179 ? -0.935 -33.992 -29.580 1.00 74.06 179 GLU A CA 1
ATOM 1433 C C . GLU A 1 179 ? 0.565 -33.658 -29.600 1.00 74.06 179 GLU A C 1
ATOM 1435 O O . GLU A 1 179 ? 1.389 -34.457 -30.034 1.00 74.06 179 GLU A O 1
ATOM 1440 N N . ALA A 1 180 ? 0.951 -32.517 -29.023 1.00 76.38 180 ALA A N 1
ATOM 1441 C CA . ALA A 1 180 ? 2.347 -32.098 -28.923 1.00 76.38 180 ALA A CA 1
ATOM 1442 C C . ALA A 1 180 ? 3.214 -33.046 -28.070 1.00 76.38 180 ALA A C 1
ATOM 1444 O O . ALA A 1 180 ? 4.403 -33.215 -28.345 1.00 76.38 180 ALA A O 1
ATOM 1445 N N . GLU A 1 181 ? 2.637 -33.665 -27.038 1.00 79.25 181 GLU A N 1
ATOM 1446 C CA . GLU A 1 181 ? 3.342 -34.607 -26.165 1.00 79.25 181 GLU A CA 1
ATOM 1447 C C . GLU A 1 181 ? 3.622 -35.928 -26.888 1.00 79.25 181 GLU A C 1
ATOM 1449 O O . GLU A 1 181 ? 4.738 -36.451 -26.828 1.00 79.25 181 GLU A O 1
ATOM 1454 N N . PHE A 1 182 ? 2.647 -36.399 -27.666 1.00 81.25 182 PHE A N 1
ATOM 1455 C CA . PHE A 1 182 ? 2.806 -37.565 -28.525 1.00 81.25 182 PHE A CA 1
ATOM 1456 C C . PHE A 1 182 ? 3.843 -37.332 -29.629 1.00 81.25 182 PHE A C 1
ATOM 1458 O O . PHE A 1 182 ? 4.765 -38.132 -29.783 1.00 81.25 182 PHE A O 1
ATOM 1465 N N . LEU A 1 183 ? 3.778 -36.195 -30.332 1.00 80.69 183 LEU A N 1
ATOM 1466 C CA . LEU A 1 183 ? 4.766 -35.829 -31.358 1.00 80.69 183 LEU A CA 1
ATOM 1467 C C . LEU A 1 183 ? 6.191 -35.777 -30.786 1.00 80.69 183 LEU A C 1
ATOM 1469 O O . LEU A 1 183 ? 7.149 -36.196 -31.440 1.00 80.69 183 LEU A O 1
ATOM 1473 N N . LYS A 1 184 ? 6.341 -35.330 -29.533 1.00 79.88 184 LYS A N 1
ATOM 1474 C CA . LYS A 1 184 ? 7.627 -35.336 -28.830 1.00 79.88 184 LYS A CA 1
ATOM 1475 C C . LYS A 1 184 ? 8.106 -36.761 -28.525 1.00 79.88 184 LYS A C 1
ATOM 1477 O O . LYS A 1 184 ? 9.274 -37.053 -28.777 1.00 79.88 184 LYS A O 1
ATOM 1482 N N . ALA A 1 185 ? 7.232 -37.652 -28.053 1.00 77.88 185 ALA A N 1
ATOM 1483 C CA . ALA A 1 185 ? 7.566 -39.056 -27.792 1.00 77.88 185 ALA A CA 1
ATOM 1484 C C . ALA A 1 185 ? 7.950 -39.820 -29.076 1.00 77.88 185 ALA A C 1
ATOM 1486 O O . ALA A 1 185 ? 8.954 -40.536 -29.100 1.00 77.88 185 ALA A O 1
ATOM 1487 N N . VAL A 1 186 ? 7.219 -39.603 -30.172 1.00 79.81 186 VAL A N 1
ATOM 1488 C CA . VAL A 1 186 ? 7.532 -40.185 -31.489 1.00 79.81 186 VAL A CA 1
ATOM 1489 C C . VAL A 1 186 ? 8.859 -39.639 -32.026 1.00 79.81 186 VAL A C 1
ATOM 1491 O O . VAL A 1 186 ? 9.709 -40.396 -32.489 1.00 79.81 186 VAL A O 1
ATOM 1494 N N . SER A 1 187 ? 9.110 -38.333 -31.893 1.00 76.75 187 SER A N 1
ATOM 1495 C CA . SER A 1 187 ? 10.396 -37.752 -32.304 1.00 76.75 187 SER A CA 1
ATOM 1496 C C . SER A 1 187 ? 11.586 -38.303 -31.504 1.00 76.75 187 SER A C 1
ATOM 1498 O O . SER A 1 187 ? 12.665 -38.493 -32.060 1.00 76.75 187 SER A O 1
ATOM 1500 N N . ALA A 1 188 ? 11.387 -38.611 -30.218 1.00 77.12 188 ALA A N 1
ATOM 1501 C CA . ALA A 1 188 ? 12.425 -39.157 -29.348 1.00 77.12 188 ALA A CA 1
ATOM 1502 C C . ALA A 1 188 ? 12.722 -40.638 -29.629 1.00 77.12 188 ALA A C 1
ATOM 1504 O O . ALA A 1 188 ? 13.861 -41.068 -29.460 1.00 77.12 188 ALA A O 1
ATOM 1505 N N . THR A 1 189 ? 11.721 -41.409 -30.064 1.00 74.38 189 THR A N 1
ATOM 1506 C CA . THR A 1 189 ? 11.888 -42.824 -30.440 1.00 74.38 189 THR A CA 1
ATOM 1507 C C . THR A 1 189 ? 12.488 -42.986 -31.836 1.00 74.38 189 THR A C 1
ATOM 1509 O O . THR A 1 189 ? 13.313 -43.871 -32.025 1.00 74.38 189 THR A O 1
ATOM 1512 N N . ARG A 1 190 ? 12.161 -42.098 -32.787 1.00 66.56 190 ARG A N 1
ATOM 1513 C CA . ARG A 1 190 ? 12.771 -42.063 -34.133 1.00 66.56 190 ARG A CA 1
ATOM 1514 C C . ARG A 1 190 ? 14.205 -41.524 -34.162 1.00 66.56 190 ARG A C 1
ATOM 1516 O O . ARG A 1 190 ? 14.939 -41.795 -35.103 1.00 66.56 190 ARG A O 1
ATOM 1523 N N . GLY A 1 191 ? 14.579 -40.698 -33.183 1.00 58.81 191 GLY A N 1
ATOM 1524 C CA . GLY A 1 191 ? 15.888 -40.041 -33.102 1.00 58.81 191 GLY A CA 1
ATOM 1525 C C . GLY A 1 191 ? 16.998 -40.865 -32.438 1.00 58.81 191 GLY A C 1
ATOM 1526 O O . GLY A 1 191 ? 18.023 -40.283 -32.078 1.00 58.81 191 GLY A O 1
ATOM 1527 N N . LYS A 1 192 ? 16.796 -42.171 -32.234 1.00 43.34 192 LYS A N 1
ATOM 1528 C CA . LYS A 1 192 ? 17.782 -43.113 -31.689 1.00 43.34 192 LYS A CA 1
ATOM 1529 C C . LYS A 1 192 ? 18.080 -44.236 -32.669 1.00 43.34 192 LYS A C 1
ATOM 1531 O O . LYS A 1 192 ? 17.129 -44.688 -33.338 1.00 43.34 192 LYS A O 1
#

Secondary structure (DSSP, 8-state):
--HHHHHHHHHHHHHHHHHHHHHHHHHHHHHHHHHHHHHHT-HHHHHHHHHHHHHHHHS--S---------HHHHHHHHH-GGGG-TT-HHHHHHHHHHHHHHHH-TT--HHHHHHHHHHHHHHHS-SS---TTGGGSS--S-----------PPPGGGS-HHHHHHIIIIIHHH-SSHHHHHHHHHHHHT-

Foldseek 3Di:
DPVVVVVVVVVVVVVLVVLVVVLVVLLVVLVVQLVVCVVVVPVVSNVVSVVVNVVSVPPDRDDDPPPDDDDPLVVVLCVVPVLLPDPPRPLVVQLVVQLVVCCVVCVPDDPNRSSVVSVVVSCVVDVPDPDDPVVVVPPDPDDDDDDDDPPPPQDDPVNDDPVLVVCCVPCVVPPDVDPVVSSVVVCVVVVD